Protein AF-A0A835WHC4-F1 (afdb_monomer_lite)

Organism: NCBI:txid2026947

pLDDT: mean 70.9, std 20.39, range [33.75, 97.81]

Structure (mmCIF, N/CA/C/O backbone):
data_AF-A0A835WHC4-F1
#
_entry.id   AF-A0A835WHC4-F1
#
loop_
_atom_site.group_PDB
_atom_site.id
_atom_site.type_symbol
_atom_site.label_atom_id
_atom_site.label_alt_id
_atom_site.label_comp_id
_atom_site.label_asym_id
_atom_site.label_entity_id
_atom_site.label_seq_id
_atom_site.pdbx_PDB_ins_code
_atom_site.Cartn_x
_atom_site.Cartn_y
_atom_site.Cartn_z
_atom_site.occupancy
_atom_site.B_iso_or_equiv
_atom_site.auth_seq_id
_atom_site.auth_comp_id
_atom_site.auth_asym_id
_atom_site.auth_atom_id
_atom_site.pdbx_PDB_model_num
ATOM 1 N N . MET A 1 1 ? 25.680 -0.565 -25.276 1.00 56.03 1 MET A N 1
ATOM 2 C CA . MET A 1 1 ? 25.012 -1.441 -24.284 1.00 56.03 1 MET A CA 1
ATOM 3 C C . MET A 1 1 ? 24.559 -0.730 -22.997 1.00 56.03 1 MET A C 1
ATOM 5 O O . MET A 1 1 ? 23.959 -1.389 -22.167 1.00 56.03 1 MET A O 1
ATOM 9 N N . SER A 1 2 ? 24.771 0.582 -22.797 1.00 73.62 2 SER A N 1
ATOM 10 C CA . SER A 1 2 ? 24.494 1.211 -21.485 1.00 73.62 2 SER A CA 1
ATOM 11 C C . SER A 1 2 ? 23.052 1.725 -21.280 1.00 73.62 2 SER A C 1
ATOM 13 O O . SER A 1 2 ? 22.548 1.630 -20.168 1.00 73.62 2 SER A O 1
ATOM 15 N N . ALA A 1 3 ? 22.357 2.221 -22.314 1.00 78.75 3 ALA A N 1
ATOM 16 C CA . ALA A 1 3 ? 21.048 2.879 -22.145 1.00 78.75 3 ALA A CA 1
ATOM 17 C C . ALA A 1 3 ? 19.847 1.916 -22.025 1.00 78.75 3 ALA A C 1
ATOM 19 O O . ALA A 1 3 ? 18.894 2.198 -21.303 1.00 78.75 3 ALA A O 1
ATOM 20 N N . ASP A 1 4 ? 19.890 0.765 -22.697 1.00 79.00 4 ASP A N 1
ATOM 21 C CA . ASP A 1 4 ? 18.791 -0.209 -22.626 1.00 79.00 4 ASP A CA 1
ATOM 22 C C . ASP A 1 4 ? 18.757 -0.931 -21.275 1.00 79.00 4 ASP A C 1
ATOM 24 O O . ASP A 1 4 ? 17.685 -1.175 -20.722 1.00 79.00 4 ASP A O 1
ATOM 28 N N . VAL A 1 5 ? 19.935 -1.206 -20.702 1.00 83.94 5 VAL A N 1
ATOM 29 C CA . VAL A 1 5 ? 20.066 -1.823 -19.374 1.00 83.94 5 VAL A CA 1
ATOM 30 C C . VAL A 1 5 ? 19.540 -0.882 -18.284 1.00 83.94 5 VAL A C 1
ATOM 32 O O . VAL A 1 5 ? 18.839 -1.330 -17.379 1.00 83.94 5 VAL A O 1
ATOM 35 N N . THR A 1 6 ? 19.786 0.429 -18.390 1.00 88.06 6 THR A N 1
ATOM 36 C CA . THR A 1 6 ? 19.268 1.414 -17.422 1.00 88.06 6 THR A CA 1
ATOM 37 C C . THR A 1 6 ? 17.761 1.637 -17.560 1.00 88.06 6 THR A C 1
ATOM 39 O O . THR A 1 6 ? 17.063 1.786 -16.555 1.00 88.06 6 THR A O 1
ATOM 42 N N . LEU A 1 7 ? 17.210 1.584 -18.777 1.00 89.81 7 LEU A N 1
ATOM 43 C CA . LEU A 1 7 ? 15.759 1.635 -18.977 1.00 89.81 7 LEU A CA 1
ATOM 44 C C . LEU A 1 7 ? 15.055 0.376 -18.444 1.00 89.81 7 LEU A C 1
ATOM 46 O O . LEU A 1 7 ? 13.957 0.468 -17.897 1.00 89.81 7 LEU A O 1
ATOM 50 N N . ALA A 1 8 ? 15.661 -0.802 -18.603 1.00 91.00 8 ALA A N 1
ATOM 51 C CA . ALA A 1 8 ? 15.123 -2.041 -18.048 1.00 91.00 8 ALA A CA 1
ATOM 52 C C . ALA A 1 8 ? 15.141 -2.028 -16.508 1.00 91.00 8 ALA A C 1
ATOM 54 O O . ALA A 1 8 ? 14.129 -2.367 -15.896 1.00 91.00 8 ALA A O 1
ATOM 55 N N . GLY A 1 9 ? 16.237 -1.562 -15.896 1.00 92.81 9 GLY A N 1
ATOM 56 C CA . GLY A 1 9 ? 16.354 -1.423 -14.439 1.00 92.81 9 GLY A CA 1
ATOM 57 C C . GLY A 1 9 ? 15.302 -0.483 -13.844 1.00 92.81 9 GLY A C 1
ATOM 58 O O . GLY A 1 9 ? 14.534 -0.889 -12.977 1.00 92.81 9 GLY A O 1
ATOM 59 N N . THR A 1 10 ? 15.165 0.727 -14.395 1.00 92.31 10 THR A N 1
ATOM 60 C CA . THR A 1 10 ? 14.163 1.709 -13.925 1.00 92.31 10 THR A CA 1
ATOM 61 C C . THR A 1 10 ? 12.719 1.217 -14.068 1.00 92.31 10 THR A C 1
ATOM 63 O O . THR A 1 10 ? 11.862 1.545 -13.250 1.00 92.31 10 THR A O 1
ATOM 66 N N . LYS A 1 11 ? 12.417 0.395 -15.083 1.00 91.94 11 LYS A N 1
ATOM 67 C CA . LYS A 1 11 ? 11.099 -0.250 -15.212 1.00 91.94 11 LYS A CA 1
ATOM 68 C C . LYS A 1 11 ? 10.855 -1.305 -14.134 1.00 91.94 11 LYS A C 1
ATOM 70 O O . LYS A 1 11 ? 9.725 -1.407 -13.661 1.00 91.94 11 LYS A O 1
ATOM 75 N N . ALA A 1 12 ? 11.873 -2.087 -13.779 1.00 93.88 12 ALA A N 1
ATOM 76 C CA . ALA A 1 12 ? 11.767 -3.090 -12.725 1.00 93.88 12 ALA A CA 1
ATOM 77 C C . ALA A 1 12 ? 11.555 -2.427 -11.354 1.00 93.88 12 ALA A C 1
ATOM 79 O O . ALA A 1 12 ? 10.648 -2.820 -10.625 1.00 93.88 12 ALA A O 1
ATOM 80 N N . GLU A 1 13 ? 12.301 -1.361 -11.055 1.00 93.50 13 GLU A N 1
ATOM 81 C CA . GLU A 1 13 ? 12.118 -0.553 -9.840 1.00 93.50 13 GLU A CA 1
ATOM 82 C C . GLU A 1 13 ? 10.722 0.079 -9.777 1.00 93.50 13 GLU A C 1
ATOM 84 O O . GLU A 1 13 ? 10.053 0.018 -8.748 1.00 93.50 13 GLU A O 1
ATOM 89 N N . LEU A 1 14 ? 10.219 0.612 -10.897 1.00 93.94 14 LEU A N 1
ATOM 90 C CA . LEU A 1 14 ? 8.856 1.143 -10.968 1.00 93.94 14 LEU A CA 1
ATOM 91 C C . LEU A 1 14 ? 7.786 0.063 -10.724 1.00 93.94 14 LEU A C 1
ATOM 93 O O . LEU A 1 14 ? 6.720 0.350 -10.185 1.00 93.94 14 LEU A O 1
ATOM 97 N N . ALA A 1 15 ? 8.028 -1.176 -11.156 1.00 94.44 15 ALA A N 1
ATOM 98 C CA . ALA A 1 15 ? 7.107 -2.280 -10.898 1.00 94.44 15 ALA A CA 1
ATOM 99 C C . ALA A 1 15 ? 7.127 -2.701 -9.420 1.00 94.44 15 ALA A C 1
ATOM 101 O O . ALA A 1 15 ? 6.067 -2.972 -8.858 1.00 94.44 15 ALA A O 1
ATOM 102 N N . ALA A 1 16 ? 8.306 -2.707 -8.791 1.00 95.44 16 ALA A N 1
ATOM 103 C CA . ALA A 1 16 ? 8.460 -3.010 -7.371 1.00 95.44 16 ALA A CA 1
ATOM 104 C C . ALA A 1 16 ? 7.784 -1.952 -6.482 1.00 95.44 16 ALA A C 1
ATOM 106 O O . ALA A 1 16 ? 6.952 -2.305 -5.649 1.00 95.44 16 ALA A O 1
ATOM 107 N N . THR A 1 17 ? 8.030 -0.660 -6.729 1.00 94.31 17 THR A N 1
ATOM 108 C CA . THR A 1 17 ? 7.410 0.437 -5.954 1.00 94.31 17 THR A CA 1
ATOM 109 C C . THR A 1 17 ? 5.886 0.448 -6.072 1.00 94.31 17 THR A C 1
ATOM 111 O O . THR A 1 17 ? 5.184 0.675 -5.090 1.00 94.31 17 THR A O 1
ATOM 114 N N . LYS A 1 18 ? 5.338 0.114 -7.248 1.00 94.50 18 LYS A N 1
ATOM 115 C CA . LYS A 1 18 ? 3.889 -0.085 -7.427 1.00 94.50 18 LYS A CA 1
ATOM 116 C C . LYS A 1 18 ? 3.326 -1.232 -6.592 1.00 94.50 18 LYS A C 1
ATOM 118 O O . LYS A 1 18 ? 2.209 -1.116 -6.092 1.00 94.50 18 LYS A O 1
ATOM 123 N N . ALA A 1 19 ? 4.058 -2.339 -6.481 1.00 96.00 19 ALA A N 1
ATOM 124 C CA . ALA A 1 19 ? 3.629 -3.478 -5.677 1.00 96.00 19 ALA A CA 1
ATOM 125 C C . ALA A 1 19 ? 3.611 -3.118 -4.183 1.00 96.00 19 ALA A C 1
ATOM 127 O O . ALA A 1 19 ? 2.615 -3.377 -3.510 1.00 96.00 19 ALA A O 1
ATOM 128 N N . GLU A 1 20 ? 4.654 -2.440 -3.696 1.00 95.50 20 GLU A N 1
ATOM 129 C CA . GLU A 1 20 ? 4.720 -1.946 -2.314 1.00 95.50 20 GLU A CA 1
ATOM 130 C C . GLU A 1 20 ? 3.624 -0.916 -2.011 1.00 95.50 20 GLU A C 1
ATOM 132 O O . GLU A 1 20 ? 2.997 -0.957 -0.950 1.00 95.50 20 GLU A O 1
ATOM 137 N N . LEU A 1 21 ? 3.335 -0.019 -2.960 1.00 94.44 21 LEU A N 1
ATOM 138 C CA . LEU A 1 21 ? 2.241 0.940 -2.839 1.00 94.44 21 LEU A CA 1
ATOM 139 C C . LEU A 1 21 ? 0.890 0.225 -2.682 1.00 94.44 21 LEU A C 1
ATOM 141 O O . LEU A 1 21 ? 0.131 0.555 -1.772 1.00 94.44 21 LEU A O 1
ATOM 145 N N . ALA A 1 22 ? 0.609 -0.775 -3.522 1.00 95.56 22 ALA A N 1
ATOM 146 C CA . ALA A 1 22 ? -0.630 -1.549 -3.450 1.00 95.56 22 ALA A CA 1
ATOM 147 C C . ALA A 1 22 ? -0.758 -2.324 -2.124 1.00 95.56 22 ALA A C 1
ATOM 149 O O . ALA A 1 22 ? -1.838 -2.370 -1.532 1.00 95.56 22 ALA A O 1
ATOM 150 N N . GLU A 1 23 ? 0.341 -2.892 -1.621 1.00 96.69 23 GLU A N 1
ATOM 151 C CA . GLU A 1 23 ? 0.366 -3.571 -0.322 1.00 96.69 23 GLU A CA 1
ATOM 152 C C . GLU A 1 23 ? 0.071 -2.600 0.832 1.00 96.69 23 GLU A C 1
ATOM 154 O O . GLU A 1 23 ? -0.742 -2.897 1.714 1.00 96.69 23 GLU A O 1
ATOM 159 N N . ASN A 1 24 ? 0.683 -1.415 0.823 1.00 93.56 24 ASN A N 1
ATOM 160 C CA . ASN A 1 24 ? 0.464 -0.411 1.863 1.00 93.56 24 ASN A CA 1
ATOM 161 C C . ASN A 1 24 ? -0.940 0.203 1.807 1.00 93.56 24 ASN A C 1
ATOM 163 O O . ASN A 1 24 ? -1.534 0.468 2.855 1.00 93.56 24 ASN A O 1
ATOM 167 N N . GLU A 1 25 ? -1.519 0.370 0.618 1.00 95.50 25 GLU A N 1
ATOM 168 C CA . GLU A 1 25 ? -2.924 0.755 0.464 1.00 95.50 25 GLU A CA 1
ATOM 169 C C . GLU A 1 25 ? -3.875 -0.313 1.026 1.00 95.50 25 GLU A C 1
ATOM 171 O O . GLU A 1 25 ? -4.837 0.031 1.721 1.00 95.50 25 GLU A O 1
ATOM 176 N N . ALA A 1 26 ? -3.582 -1.601 0.814 1.00 96.25 26 ALA A N 1
ATOM 177 C CA . ALA A 1 26 ? -4.354 -2.699 1.394 1.00 96.25 26 ALA A CA 1
ATOM 178 C C . ALA A 1 26 ? -4.255 -2.725 2.932 1.00 96.25 26 ALA A C 1
ATOM 180 O O . ALA A 1 26 ? -5.278 -2.810 3.615 1.00 96.25 26 ALA A O 1
ATOM 181 N N . LYS A 1 27 ? -3.048 -2.557 3.494 1.00 96.19 27 LYS A N 1
ATOM 182 C CA . LYS A 1 27 ? -2.837 -2.424 4.951 1.00 96.19 27 LYS A CA 1
ATOM 183 C C . LYS A 1 27 ? -3.579 -1.216 5.528 1.00 96.19 27 LYS A C 1
ATOM 185 O O . LYS A 1 27 ? -4.180 -1.301 6.601 1.00 96.19 27 LYS A O 1
ATOM 190 N N . LEU A 1 28 ? -3.591 -0.091 4.813 1.00 94.81 28 LEU A N 1
ATOM 191 C CA . LEU A 1 28 ? -4.331 1.105 5.215 1.00 94.81 28 LEU A CA 1
ATOM 192 C C . LEU A 1 28 ? -5.851 0.869 5.215 1.00 94.81 28 LEU A C 1
ATOM 194 O O . LEU A 1 28 ? -6.549 1.368 6.097 1.00 94.81 28 LEU A O 1
ATOM 198 N N . ALA A 1 29 ? -6.379 0.126 4.242 1.00 96.06 29 ALA A N 1
ATOM 199 C CA . ALA A 1 29 ? -7.795 -0.229 4.199 1.00 96.06 29 ALA A CA 1
ATOM 200 C C . ALA A 1 29 ? -8.185 -1.162 5.358 1.00 96.06 29 ALA A C 1
ATOM 202 O O . ALA A 1 29 ? -9.180 -0.902 6.036 1.00 96.06 29 ALA A O 1
ATOM 203 N N . ALA A 1 30 ? -7.373 -2.187 5.635 1.00 97.00 30 ALA A N 1
ATOM 204 C CA . ALA A 1 30 ? -7.594 -3.119 6.740 1.00 97.00 30 ALA A CA 1
ATOM 205 C C . ALA A 1 30 ? -7.572 -2.413 8.108 1.00 97.00 30 ALA A C 1
ATOM 207 O O . ALA A 1 30 ? -8.531 -2.509 8.871 1.00 97.00 30 ALA A O 1
ATOM 208 N N . THR A 1 31 ? -6.547 -1.599 8.379 1.00 95.06 31 THR A N 1
ATOM 209 C CA . THR A 1 31 ? -6.432 -0.846 9.646 1.00 95.06 31 THR A CA 1
ATOM 210 C C . THR A 1 31 ? -7.565 0.166 9.848 1.00 95.06 31 THR A C 1
ATOM 212 O O . THR A 1 31 ? -8.007 0.398 10.973 1.00 95.06 31 THR A O 1
ATOM 215 N N . LYS A 1 32 ? -8.095 0.760 8.770 1.00 96.19 32 LYS A N 1
ATOM 216 C CA . LYS A 1 32 ? -9.302 1.600 8.847 1.00 96.19 32 LYS A CA 1
ATOM 217 C C . LYS A 1 32 ? -10.555 0.798 9.195 1.00 96.19 32 LYS A C 1
ATOM 219 O O . LYS A 1 32 ? -11.393 1.311 9.935 1.00 96.19 32 LYS A O 1
ATOM 224 N N . ALA A 1 33 ? -10.693 -0.421 8.675 1.00 97.06 33 ALA A N 1
ATOM 225 C CA . ALA A 1 33 ? -11.810 -1.299 9.014 1.00 97.06 33 ALA A CA 1
ATOM 226 C C . ALA A 1 33 ? -11.760 -1.710 10.494 1.00 97.06 33 ALA A C 1
ATOM 228 O O . ALA A 1 33 ? -12.768 -1.597 11.190 1.00 97.06 33 ALA A O 1
ATOM 229 N N . GLU A 1 34 ? -10.577 -2.070 11.002 1.00 96.75 34 GLU A N 1
ATOM 230 C CA . GLU A 1 34 ? -10.353 -2.351 12.428 1.00 96.75 34 GLU A CA 1
ATOM 231 C C . GLU A 1 34 ? -10.686 -1.142 13.308 1.00 96.75 34 GLU A C 1
ATOM 233 O O . GLU A 1 34 ? -11.396 -1.269 14.304 1.00 96.75 34 GLU A O 1
ATOM 238 N N . LEU A 1 35 ? -10.258 0.060 12.906 1.00 95.81 35 LEU A N 1
ATOM 239 C CA . LEU A 1 35 ? -10.595 1.292 13.620 1.00 95.81 35 LEU A CA 1
ATOM 240 C C . LEU A 1 35 ? -12.115 1.532 13.671 1.00 95.81 35 LEU A C 1
ATOM 242 O O . LEU A 1 35 ? -12.626 2.039 14.672 1.00 95.81 35 LEU A O 1
ATOM 246 N N . GLY A 1 36 ? -12.833 1.175 12.603 1.00 95.50 36 GLY A N 1
ATOM 247 C CA . GLY A 1 36 ? -14.294 1.209 12.552 1.00 95.50 36 GLY A CA 1
ATOM 248 C C . GLY A 1 36 ? -14.937 0.210 13.515 1.00 95.50 36 GLY A C 1
ATOM 249 O O . GLY A 1 36 ? -15.853 0.583 14.244 1.00 95.50 36 GLY A O 1
ATOM 250 N N . ALA A 1 37 ? -14.419 -1.019 13.577 1.00 96.69 37 ALA A N 1
ATOM 251 C CA . ALA A 1 37 ? -14.898 -2.055 14.491 1.00 96.69 37 ALA A CA 1
ATOM 252 C C . ALA A 1 37 ? -14.679 -1.674 15.967 1.00 96.69 37 ALA A C 1
ATOM 254 O O . ALA A 1 37 ? -15.622 -1.724 16.754 1.00 96.69 37 ALA A O 1
ATOM 255 N N . VAL A 1 38 ? -13.482 -1.194 16.328 1.00 96.69 38 VAL A N 1
ATOM 256 C CA . VAL A 1 38 ? -13.185 -0.674 17.679 1.00 96.69 38 VAL A CA 1
ATOM 257 C C . VAL A 1 38 ? -14.075 0.528 18.008 1.00 96.69 38 VAL A C 1
ATOM 259 O O . VAL A 1 38 ? -14.574 0.670 19.123 1.00 96.69 38 VAL A O 1
ATOM 262 N N . GLY A 1 39 ? -14.320 1.396 17.022 1.00 95.00 39 GLY A N 1
ATOM 263 C CA . GLY A 1 39 ? -15.244 2.518 17.158 1.00 95.00 39 GLY A CA 1
ATOM 264 C C . GLY A 1 39 ? -16.687 2.089 17.439 1.00 95.00 39 GLY A C 1
ATOM 265 O O . GLY A 1 39 ? -17.351 2.748 18.234 1.00 95.00 39 GLY A O 1
ATOM 266 N N . ALA A 1 40 ? -17.154 1.001 16.820 1.00 96.06 40 ALA A N 1
ATOM 267 C CA . ALA A 1 40 ? -18.479 0.434 17.064 1.00 96.06 40 ALA A CA 1
ATOM 268 C C . ALA A 1 40 ? -18.577 -0.193 18.462 1.00 96.06 40 ALA A C 1
ATOM 270 O O . ALA A 1 40 ? -19.526 0.101 19.182 1.00 96.06 40 ALA A O 1
ATOM 271 N N . GLN A 1 41 ? -17.561 -0.954 18.885 1.00 94.75 41 GLN A N 1
ATOM 272 C CA . GLN A 1 41 ? -17.506 -1.532 20.234 1.00 94.75 41 GLN A CA 1
ATOM 273 C C . GLN A 1 41 ? -17.557 -0.441 21.313 1.00 94.75 41 GLN A C 1
ATOM 275 O O . GLN A 1 41 ? -18.331 -0.536 22.253 1.00 94.75 41 GLN A O 1
ATOM 280 N N . LEU A 1 42 ? -16.832 0.671 21.143 1.00 94.50 42 LEU A N 1
ATOM 281 C CA . LEU A 1 42 ? -16.857 1.802 22.088 1.00 94.50 42 LEU A CA 1
ATOM 282 C C . LEU A 1 42 ? -18.229 2.489 22.258 1.00 94.50 42 LEU A C 1
ATOM 284 O O . LEU A 1 42 ? -18.387 3.284 23.199 1.00 94.50 42 LEU A O 1
ATOM 288 N N . GLN A 1 43 ? -19.179 2.252 21.347 1.00 94.88 43 GLN A N 1
ATOM 289 C CA . GLN A 1 43 ? -20.554 2.753 21.442 1.00 94.88 43 GLN A CA 1
ATOM 290 C C . GLN A 1 43 ? -21.473 1.823 22.239 1.00 94.88 43 GLN A C 1
ATOM 292 O O . GLN A 1 43 ? -22.562 2.255 22.617 1.00 94.88 43 GLN A O 1
ATOM 297 N N . GLU A 1 44 ? -21.052 0.589 22.526 1.00 93.94 44 GLU A N 1
ATOM 298 C CA . GLU A 1 44 ? -21.837 -0.331 23.342 1.00 93.94 44 GLU A CA 1
ATOM 299 C C . GLU A 1 44 ? -21.925 0.193 24.789 1.00 93.94 44 GLU A C 1
ATOM 301 O O . GLU A 1 44 ? -20.902 0.520 25.403 1.00 93.94 44 GLU A O 1
ATOM 306 N N . PRO A 1 45 ? -23.143 0.336 25.344 1.00 91.25 45 PRO A N 1
ATOM 307 C CA . PRO A 1 45 ? -23.346 0.965 26.648 1.00 91.25 45 PRO A CA 1
ATOM 308 C C . PRO A 1 45 ? -22.896 0.091 27.829 1.00 91.25 45 PRO A C 1
ATOM 310 O O . PRO A 1 45 ? -22.607 0.640 28.891 1.00 91.25 45 PRO A O 1
ATOM 313 N N . ASP A 1 46 ? -22.793 -1.227 27.637 1.00 94.69 46 ASP A N 1
ATOM 314 C CA . ASP A 1 46 ? -22.585 -2.213 28.710 1.00 94.69 46 ASP A CA 1
ATOM 315 C C . ASP A 1 46 ? -21.110 -2.599 28.941 1.00 94.69 46 ASP A C 1
ATOM 317 O O . ASP A 1 46 ? -20.811 -3.528 29.692 1.00 94.69 46 ASP A O 1
ATOM 321 N N . LEU A 1 47 ? -20.162 -1.887 28.327 1.00 92.69 47 LEU A N 1
ATOM 322 C CA . LEU A 1 47 ? -18.735 -2.140 28.535 1.00 92.69 47 LEU A CA 1
ATOM 323 C C . LEU A 1 47 ? -18.270 -1.692 29.923 1.00 92.69 47 LEU A C 1
ATOM 325 O O . LEU A 1 47 ? -18.589 -0.590 30.386 1.00 92.69 47 LEU A O 1
ATOM 329 N N . SER A 1 48 ? -17.430 -2.513 30.559 1.00 96.25 48 SER A N 1
ATOM 330 C CA . SER A 1 48 ? -16.779 -2.121 31.805 1.00 96.25 48 SER A CA 1
ATOM 331 C C . SER A 1 48 ? -15.868 -0.906 31.580 1.00 96.25 48 SER A C 1
ATOM 333 O O . SER A 1 48 ? -15.357 -0.661 30.483 1.00 96.25 48 SER A O 1
ATOM 335 N N . VAL A 1 49 ? -15.640 -0.114 32.633 1.00 94.69 49 VAL A N 1
ATOM 336 C CA . VAL A 1 49 ? -14.763 1.069 32.552 1.00 94.69 49 VAL A CA 1
ATOM 337 C C . VAL A 1 49 ? -13.338 0.681 32.132 1.00 94.69 49 VAL A C 1
ATOM 339 O O . VAL A 1 49 ? -12.699 1.445 31.409 1.00 94.69 49 VAL A O 1
ATOM 342 N N . GLY A 1 50 ? -12.868 -0.503 32.546 1.00 96.44 50 GLY A N 1
ATOM 343 C CA . GLY A 1 50 ? -11.565 -1.050 32.162 1.00 96.44 50 GLY A CA 1
ATOM 344 C C . GLY A 1 50 ? -11.488 -1.358 30.667 1.00 96.44 50 GLY A C 1
ATOM 345 O O . GLY A 1 50 ? -10.643 -0.791 29.978 1.00 96.44 50 GLY A O 1
ATOM 346 N N . ASP A 1 51 ? -12.431 -2.148 30.148 1.00 95.12 51 ASP A N 1
ATOM 347 C CA . ASP A 1 51 ? -12.462 -2.535 28.725 1.00 95.12 51 ASP A CA 1
ATOM 348 C C . ASP A 1 51 ? -12.607 -1.308 27.819 1.00 95.12 51 ASP A C 1
ATOM 350 O O . ASP A 1 51 ? -11.995 -1.199 26.756 1.00 95.12 51 ASP A O 1
ATOM 354 N N . ARG A 1 52 ? -13.382 -0.315 28.268 1.00 96.06 52 ARG A N 1
ATOM 355 C CA . ARG A 1 52 ? -13.552 0.946 27.544 1.00 96.06 52 ARG A CA 1
ATOM 356 C C . ARG A 1 52 ? -12.266 1.768 27.485 1.00 96.06 52 ARG A C 1
ATOM 358 O O . ARG A 1 52 ? -12.050 2.481 26.503 1.00 96.06 52 ARG A O 1
ATOM 365 N N . GLN A 1 53 ? -11.445 1.724 28.531 1.00 96.75 53 GLN A N 1
ATOM 366 C CA . GLN A 1 53 ? -10.146 2.390 28.547 1.00 96.75 53 GLN A CA 1
ATOM 367 C C . GLN A 1 53 ? -9.166 1.680 27.606 1.00 96.75 53 GLN A C 1
ATOM 369 O O . GLN A 1 53 ? -8.539 2.348 26.783 1.00 96.75 53 GLN A O 1
ATOM 374 N N . GLU A 1 54 ? -9.118 0.348 27.639 1.00 96.94 54 GLU A N 1
ATOM 375 C CA . GLU A 1 54 ? -8.285 -0.446 26.731 1.00 96.94 54 GLU A CA 1
ATOM 376 C C . GLU A 1 54 ? -8.672 -0.217 25.260 1.00 96.94 54 GLU A C 1
ATOM 378 O O . GLU A 1 54 ? -7.818 0.083 24.426 1.00 96.94 54 GLU A O 1
ATOM 383 N N . LEU A 1 55 ? -9.969 -0.228 24.934 1.00 96.75 55 LEU A N 1
ATOM 384 C CA . LEU A 1 55 ? -10.452 0.066 23.580 1.00 96.75 55 LEU A CA 1
ATOM 385 C C . LEU A 1 55 ? -10.096 1.487 23.118 1.00 96.75 55 LEU A C 1
ATOM 387 O O . LEU A 1 55 ? -9.811 1.704 21.939 1.00 96.75 55 LEU A O 1
ATOM 391 N N . LYS A 1 56 ? -10.077 2.476 24.022 1.00 96.75 56 LYS A N 1
ATOM 392 C CA . LYS A 1 56 ? -9.610 3.834 23.690 1.00 96.75 56 LYS A CA 1
ATOM 393 C C . LYS A 1 56 ? -8.115 3.858 23.388 1.00 96.75 56 LYS A C 1
ATOM 395 O O . LYS A 1 56 ? -7.702 4.567 22.471 1.00 96.75 56 LYS A O 1
ATOM 400 N N . GLU A 1 57 ? -7.309 3.104 24.125 1.00 97.44 57 GLU A N 1
ATOM 401 C CA . GLU A 1 57 ? -5.870 2.976 23.876 1.00 97.44 57 GLU A CA 1
ATOM 402 C C . GLU A 1 57 ? -5.598 2.264 22.546 1.00 97.44 57 GLU A C 1
ATOM 404 O O . GLU A 1 57 ? -4.829 2.762 21.722 1.00 97.44 57 GLU A O 1
ATOM 409 N N . GLN A 1 58 ? -6.328 1.188 22.249 1.00 97.06 58 GLN A N 1
ATOM 410 C CA . GLN A 1 58 ? -6.286 0.539 20.938 1.00 97.06 58 GLN A CA 1
ATOM 411 C C . GLN A 1 58 ? -6.713 1.502 19.817 1.00 97.06 58 GLN A C 1
ATOM 413 O O . GLN A 1 58 ? -6.063 1.581 18.773 1.00 97.06 58 GLN A O 1
ATOM 418 N N . GLN A 1 59 ? -7.754 2.312 20.034 1.00 97.38 59 GLN A N 1
ATOM 419 C CA . GLN A 1 59 ? -8.201 3.310 19.063 1.00 97.38 59 GLN A CA 1
ATOM 420 C C . GLN A 1 59 ? -7.136 4.387 18.797 1.00 97.38 59 GLN A C 1
ATOM 422 O O . GLN A 1 59 ? -6.949 4.800 17.647 1.00 97.38 59 GLN A O 1
ATOM 427 N N . THR A 1 60 ? -6.439 4.880 19.828 1.00 97.06 60 THR A N 1
ATOM 428 C CA . THR A 1 60 ? -5.364 5.871 19.644 1.00 97.06 60 THR A CA 1
ATOM 429 C C . THR A 1 60 ? -4.153 5.260 18.944 1.00 97.06 60 THR A C 1
ATOM 431 O O . THR A 1 60 ? -3.574 5.910 18.064 1.00 97.06 60 THR A O 1
ATOM 434 N N . HIS A 1 61 ? -3.828 4.002 19.247 1.00 97.81 61 HIS A N 1
ATOM 435 C CA . HIS A 1 61 ? -2.793 3.246 18.553 1.00 97.81 61 HIS A CA 1
ATOM 436 C C . HIS A 1 61 ? -3.125 3.084 17.061 1.00 97.81 61 HIS A C 1
ATOM 438 O O . HIS A 1 61 ? -2.366 3.559 16.216 1.00 97.81 61 HIS A O 1
ATOM 444 N N . LEU A 1 62 ? -4.307 2.555 16.721 1.00 96.62 62 LEU A N 1
ATOM 445 C CA . LEU A 1 62 ? -4.753 2.384 15.332 1.00 96.62 62 LEU A CA 1
ATOM 446 C C . LEU A 1 62 ? -4.794 3.710 14.561 1.00 96.62 62 LEU A C 1
ATOM 448 O O . LEU A 1 62 ? -4.360 3.774 13.412 1.00 96.62 62 LEU A O 1
ATOM 452 N N . ARG A 1 63 ? -5.246 4.809 15.184 1.00 97.25 63 ARG A N 1
ATOM 453 C CA . ARG A 1 63 ? -5.198 6.148 14.560 1.00 97.25 63 ARG A CA 1
ATOM 454 C C . ARG A 1 63 ? -3.774 6.591 14.239 1.00 97.25 63 ARG A C 1
ATOM 456 O O . ARG A 1 63 ? -3.561 7.253 13.222 1.00 97.25 63 ARG A O 1
ATOM 463 N N . THR A 1 64 ? -2.817 6.257 15.096 1.00 97.38 64 THR A N 1
ATOM 464 C CA . THR A 1 64 ? -1.401 6.574 14.881 1.00 97.38 64 THR A CA 1
ATOM 465 C C . THR A 1 64 ? -0.836 5.742 13.734 1.00 97.38 64 THR A C 1
ATOM 467 O O . THR A 1 64 ? -0.253 6.312 12.812 1.00 97.38 64 THR A O 1
ATOM 470 N N . THR A 1 65 ? -1.117 4.438 13.708 1.00 96.75 65 THR A N 1
ATOM 471 C CA . THR A 1 65 ? -0.723 3.532 12.618 1.00 96.75 65 THR A CA 1
ATOM 472 C C . THR A 1 65 ? -1.310 3.968 11.273 1.00 96.75 65 THR A C 1
ATOM 474 O O . THR A 1 65 ? -0.593 4.043 10.279 1.00 96.75 65 THR A O 1
ATOM 477 N N . VAL A 1 66 ? -2.586 4.367 11.229 1.00 97.19 66 VAL A N 1
ATOM 478 C CA . VAL A 1 66 ? -3.230 4.899 10.012 1.00 97.19 66 VAL A CA 1
ATOM 479 C C . VAL A 1 66 ? -2.542 6.176 9.515 1.00 97.19 66 VAL A C 1
ATOM 481 O O . VAL A 1 66 ? -2.386 6.352 8.306 1.00 97.19 66 VAL A O 1
ATOM 484 N N . ARG A 1 67 ? -2.106 7.072 10.414 1.00 96.62 67 ARG A N 1
ATOM 485 C CA . ARG A 1 67 ? -1.336 8.268 10.022 1.00 96.62 67 ARG A CA 1
ATOM 486 C C . ARG A 1 67 ? 0.026 7.893 9.441 1.00 96.62 67 ARG A C 1
ATOM 488 O O . ARG A 1 67 ? 0.375 8.425 8.394 1.00 96.62 67 ARG A O 1
ATOM 495 N N . GLN A 1 68 ? 0.744 6.967 10.073 1.00 97.31 68 GLN A N 1
ATOM 496 C CA . GLN A 1 68 ? 2.047 6.488 9.595 1.00 97.31 68 GLN A CA 1
ATOM 497 C C . GLN A 1 68 ? 1.943 5.808 8.222 1.00 97.31 68 GLN A C 1
ATOM 499 O O . GLN A 1 68 ? 2.708 6.122 7.309 1.00 97.31 68 GLN A O 1
ATOM 504 N N . LEU A 1 69 ? 0.952 4.931 8.035 1.00 94.94 69 LEU A N 1
ATOM 505 C CA . LEU A 1 69 ? 0.693 4.291 6.744 1.00 94.94 69 LEU A CA 1
ATOM 506 C C . LEU A 1 69 ? 0.337 5.320 5.671 1.00 94.94 69 LEU A C 1
ATOM 508 O O . LEU A 1 69 ? 0.824 5.226 4.550 1.00 94.94 69 LEU A O 1
ATOM 512 N N . ARG A 1 70 ? -0.455 6.344 6.008 1.00 96.56 70 ARG A N 1
ATOM 513 C CA . ARG A 1 70 ? -0.780 7.421 5.067 1.00 96.56 70 ARG A CA 1
ATOM 514 C C . ARG A 1 70 ? 0.464 8.190 4.622 1.00 96.56 70 ARG A C 1
ATOM 516 O O . ARG A 1 70 ? 0.627 8.399 3.426 1.00 96.56 70 ARG A O 1
ATOM 523 N N . THR A 1 71 ? 1.348 8.553 5.551 1.00 96.88 71 THR A N 1
ATOM 524 C CA . THR A 1 71 ? 2.613 9.222 5.204 1.00 96.88 71 THR A CA 1
ATOM 525 C C . THR A 1 71 ? 3.522 8.332 4.356 1.00 96.88 71 THR A C 1
ATOM 527 O O . THR A 1 71 ? 4.155 8.820 3.427 1.00 96.88 71 THR A O 1
ATOM 530 N N . SER A 1 72 ? 3.545 7.020 4.614 1.00 96.69 72 SER A N 1
ATOM 531 C CA . SER A 1 72 ? 4.317 6.061 3.813 1.00 96.69 72 SER A CA 1
ATOM 532 C C . SER A 1 72 ? 3.754 5.903 2.395 1.00 96.69 72 SER A C 1
ATOM 534 O O . SER A 1 72 ? 4.515 5.945 1.433 1.00 96.69 72 SER A O 1
ATOM 536 N N . VAL A 1 73 ? 2.429 5.806 2.245 1.00 96.69 73 VAL A N 1
ATOM 537 C CA . VAL A 1 73 ? 1.747 5.770 0.937 1.00 96.69 73 VAL A CA 1
ATOM 538 C C . VAL A 1 73 ? 2.008 7.051 0.141 1.00 96.69 73 VAL A C 1
ATOM 540 O O . VAL A 1 73 ? 2.239 6.989 -1.063 1.00 96.69 73 VAL A O 1
ATOM 543 N N . GLU A 1 74 ? 1.983 8.216 0.792 1.00 97.06 74 GLU A N 1
ATOM 544 C CA . GLU A 1 74 ? 2.307 9.494 0.147 1.00 97.06 74 GLU A CA 1
ATOM 545 C C . GLU A 1 74 ? 3.776 9.541 -0.312 1.00 97.06 74 GLU A C 1
ATOM 547 O O . GLU A 1 74 ? 4.033 9.944 -1.445 1.00 97.06 74 GLU A O 1
ATOM 552 N N . GLY A 1 75 ? 4.717 9.037 0.497 1.00 97.12 75 GLY A N 1
ATOM 553 C CA . GLY A 1 75 ? 6.128 8.904 0.111 1.00 97.12 75 GLY A CA 1
ATOM 554 C C . GLY A 1 75 ? 6.341 7.988 -1.099 1.00 97.12 75 GLY A C 1
ATOM 555 O O . GLY A 1 75 ? 6.979 8.389 -2.069 1.00 97.12 75 GLY A O 1
ATOM 556 N N . LEU A 1 76 ? 5.730 6.799 -1.101 1.00 95.19 76 LEU A N 1
ATOM 557 C CA . LEU A 1 76 ? 5.834 5.854 -2.221 1.00 95.19 76 LEU A CA 1
ATOM 558 C C . LEU A 1 76 ? 5.219 6.394 -3.517 1.00 95.19 76 LEU A C 1
ATOM 560 O O . LEU A 1 76 ? 5.725 6.118 -4.602 1.00 95.19 76 LEU A O 1
ATOM 564 N N . ARG A 1 77 ? 4.140 7.185 -3.435 1.00 95.69 77 ARG A N 1
ATOM 565 C CA . ARG A 1 77 ? 3.555 7.843 -4.618 1.00 95.69 77 ARG A CA 1
ATOM 566 C C . ARG A 1 77 ? 4.487 8.887 -5.222 1.00 95.69 77 ARG A C 1
ATOM 568 O O . ARG A 1 77 ? 4.521 9.024 -6.444 1.00 95.69 77 ARG A O 1
ATOM 575 N N . GLU A 1 78 ? 5.231 9.609 -4.389 1.00 97.62 78 GLU A N 1
ATOM 576 C CA . GLU A 1 78 ? 6.237 10.564 -4.854 1.00 97.62 78 GLU A CA 1
ATOM 577 C C . GLU A 1 78 ? 7.414 9.839 -5.524 1.00 97.62 78 GLU A C 1
ATOM 579 O O . GLU A 1 78 ? 7.793 10.186 -6.643 1.00 97.62 78 GLU A O 1
ATOM 584 N N . GLU A 1 79 ? 7.928 8.768 -4.914 1.00 96.38 79 GLU A N 1
ATOM 585 C CA . GLU A 1 79 ? 8.969 7.924 -5.521 1.00 96.38 79 GLU A CA 1
ATOM 586 C C . GLU A 1 79 ? 8.511 7.320 -6.857 1.00 96.38 79 GLU A C 1
ATOM 588 O O . GLU A 1 79 ? 9.234 7.361 -7.858 1.00 96.38 79 GLU A O 1
ATOM 593 N N . GLU A 1 80 ? 7.272 6.826 -6.921 1.00 96.50 80 GLU A N 1
ATOM 594 C CA . GLU A 1 80 ? 6.681 6.324 -8.157 1.00 96.50 80 GLU A CA 1
ATOM 595 C C . GLU A 1 80 ? 6.623 7.417 -9.240 1.00 96.50 80 GLU A C 1
ATOM 597 O O . GLU A 1 80 ? 6.929 7.170 -10.415 1.00 96.50 80 GLU A O 1
ATOM 602 N N . HIS A 1 81 ? 6.238 8.640 -8.865 1.00 97.06 81 HIS A N 1
ATOM 603 C CA . HIS A 1 81 ? 6.196 9.778 -9.777 1.00 97.06 81 HIS A CA 1
ATOM 604 C C . HIS A 1 81 ? 7.594 10.117 -10.318 1.00 97.06 81 HIS A C 1
ATOM 606 O O . HIS A 1 81 ? 7.760 10.279 -11.533 1.00 97.06 81 HIS A O 1
ATOM 612 N N . GLN A 1 82 ? 8.611 10.135 -9.454 1.00 96.88 82 GLN A N 1
ATOM 613 C CA . GLN A 1 82 ? 10.005 10.376 -9.834 1.00 96.88 82 GLN A CA 1
ATOM 614 C C . GLN A 1 82 ? 10.536 9.303 -10.792 1.00 96.88 82 GLN A C 1
ATOM 616 O O . GLN A 1 82 ? 11.106 9.634 -11.835 1.00 96.88 82 GLN A O 1
ATOM 621 N N . LEU A 1 83 ? 10.283 8.020 -10.514 1.00 95.19 83 LEU A N 1
ATOM 622 C CA . LEU A 1 83 ? 10.672 6.921 -11.405 1.00 95.19 83 LEU A CA 1
ATOM 623 C C . LEU A 1 83 ? 9.973 7.009 -12.769 1.00 95.19 83 LEU A C 1
ATOM 625 O O . LEU A 1 83 ? 10.594 6.762 -13.808 1.00 95.19 83 LEU A O 1
ATOM 629 N N . ARG A 1 84 ? 8.696 7.412 -12.807 1.00 95.19 84 ARG A N 1
ATOM 630 C CA . ARG A 1 84 ? 7.969 7.639 -14.069 1.00 95.19 84 ARG A CA 1
ATOM 631 C C . ARG A 1 84 ? 8.546 8.804 -14.873 1.00 95.19 84 ARG A C 1
ATOM 633 O O . ARG A 1 84 ? 8.612 8.702 -16.101 1.00 95.19 84 ARG A O 1
ATOM 640 N N . GLU A 1 85 ? 8.937 9.898 -14.223 1.00 97.00 85 GLU A N 1
ATOM 641 C CA . GLU A 1 85 ? 9.613 11.029 -14.874 1.00 97.00 85 GLU A CA 1
ATOM 642 C C . GLU A 1 85 ? 10.982 10.619 -15.431 1.00 97.00 85 GLU A C 1
ATOM 644 O O . GLU A 1 85 ? 11.272 10.862 -16.606 1.00 97.00 85 GLU A O 1
ATOM 649 N N . LEU A 1 86 ? 11.791 9.899 -14.648 1.00 95.62 86 LEU A N 1
ATOM 650 C CA . LEU A 1 86 ? 13.080 9.367 -15.100 1.00 95.62 86 LEU A CA 1
ATOM 651 C C . LEU A 1 86 ? 12.919 8.436 -16.307 1.00 95.62 86 LEU A C 1
ATOM 653 O O . LEU A 1 86 ? 13.619 8.592 -17.311 1.00 95.62 86 LEU A O 1
ATOM 657 N N . ALA A 1 87 ? 11.950 7.519 -16.261 1.00 92.56 87 ALA A N 1
ATOM 658 C CA . ALA A 1 87 ? 11.656 6.619 -17.370 1.00 92.56 87 ALA A CA 1
ATOM 659 C C . ALA A 1 87 ? 11.220 7.376 -18.640 1.00 92.56 87 ALA A C 1
ATOM 661 O O . ALA A 1 87 ? 11.598 6.988 -19.751 1.00 92.56 87 ALA A O 1
ATOM 662 N N . ARG A 1 88 ? 10.455 8.472 -18.505 1.00 94.62 88 ARG A N 1
ATOM 663 C CA . ARG A 1 88 ? 10.112 9.363 -19.628 1.00 94.62 88 ARG A CA 1
ATOM 664 C C . ARG A 1 88 ? 11.340 10.083 -20.178 1.00 94.62 88 ARG A C 1
ATOM 666 O O . ARG A 1 88 ? 11.542 10.085 -21.391 1.00 94.62 88 ARG A O 1
ATOM 673 N N . GLY A 1 89 ? 12.185 10.631 -19.308 1.00 95.56 89 GLY A N 1
ATOM 674 C CA . GLY A 1 89 ? 13.425 11.301 -19.696 1.00 95.56 89 GLY A CA 1
ATOM 675 C C . GLY A 1 89 ? 14.378 10.380 -20.462 1.00 95.56 89 GLY A C 1
ATOM 676 O O . GLY A 1 89 ? 14.889 10.759 -21.517 1.00 95.56 89 GLY A O 1
ATOM 677 N N . LEU A 1 90 ? 14.574 9.147 -19.983 1.00 93.50 90 LEU A N 1
ATOM 678 C CA . LEU A 1 90 ? 15.388 8.136 -20.668 1.00 93.50 90 LEU A CA 1
ATOM 679 C C . LEU A 1 90 ? 14.807 7.767 -22.035 1.00 93.50 90 LEU A C 1
ATOM 681 O O . LEU A 1 90 ? 15.545 7.704 -23.018 1.00 93.50 90 LEU A O 1
ATOM 685 N N . ARG A 1 91 ? 13.485 7.592 -22.124 1.00 93.25 91 ARG A N 1
ATOM 686 C CA . ARG A 1 91 ? 12.809 7.306 -23.394 1.00 93.25 91 ARG A CA 1
ATOM 687 C C . ARG A 1 91 ? 13.005 8.432 -24.410 1.00 93.25 91 ARG A C 1
ATOM 689 O O . ARG A 1 91 ? 13.340 8.158 -25.557 1.00 93.25 91 ARG A O 1
ATOM 696 N N . ASN A 1 92 ? 12.850 9.685 -23.989 1.00 94.75 92 ASN A N 1
ATOM 697 C CA . ASN A 1 92 ? 13.039 10.843 -24.864 1.00 94.75 92 ASN A CA 1
ATOM 698 C C . ASN A 1 92 ? 14.488 10.945 -25.361 1.00 94.75 92 ASN A C 1
ATOM 700 O O . ASN A 1 92 ? 14.712 11.172 -26.548 1.00 94.75 92 ASN A O 1
ATOM 704 N N . LYS A 1 93 ? 15.475 10.702 -24.487 1.00 93.12 93 LYS A N 1
ATOM 705 C CA . LYS A 1 93 ? 16.893 10.650 -24.879 1.00 93.12 93 LYS A CA 1
ATOM 706 C C . LYS A 1 93 ? 17.163 9.559 -25.917 1.00 93.12 93 LYS A C 1
ATOM 708 O O . LYS A 1 93 ? 17.894 9.808 -26.870 1.00 93.12 93 LYS A O 1
ATOM 713 N N . LEU A 1 94 ? 16.554 8.381 -25.760 1.00 91.06 94 LEU A N 1
ATOM 714 C CA . LEU A 1 94 ? 16.691 7.279 -26.715 1.00 91.06 94 LEU A CA 1
ATOM 715 C C . LEU A 1 94 ? 16.112 7.646 -28.093 1.00 91.06 94 LEU A C 1
ATOM 717 O O . LEU A 1 94 ? 16.738 7.372 -29.112 1.00 91.06 94 LEU A O 1
ATOM 721 N N . ILE A 1 95 ? 14.956 8.320 -28.125 1.00 92.25 95 ILE A N 1
ATOM 722 C CA . ILE A 1 95 ? 14.327 8.795 -29.369 1.00 92.25 95 ILE A CA 1
ATOM 723 C C . ILE A 1 95 ? 15.220 9.824 -30.077 1.00 92.25 95 ILE A C 1
ATOM 725 O O . ILE A 1 95 ? 15.446 9.708 -31.277 1.00 92.25 95 ILE A O 1
ATOM 729 N N . VAL A 1 96 ? 15.773 10.799 -29.349 1.00 92.62 96 VAL A N 1
ATOM 730 C CA . VAL A 1 96 ? 16.681 11.814 -29.921 1.00 92.62 96 VAL A CA 1
ATOM 731 C C . VAL A 1 96 ? 17.978 11.184 -30.441 1.00 92.62 96 VAL A C 1
ATOM 733 O O . VAL A 1 96 ? 18.465 11.560 -31.510 1.00 92.62 96 VAL A O 1
ATOM 736 N N . ALA A 1 97 ? 18.521 10.195 -29.725 1.00 88.44 97 ALA A N 1
ATOM 737 C CA . ALA A 1 97 ? 19.695 9.451 -30.172 1.00 88.44 97 ALA A CA 1
ATOM 738 C C . ALA A 1 97 ? 19.410 8.644 -31.450 1.00 88.44 97 ALA A C 1
ATOM 740 O O . ALA A 1 97 ? 20.252 8.605 -32.341 1.00 88.44 97 ALA A O 1
ATOM 741 N N . ALA A 1 98 ? 18.216 8.056 -31.569 1.00 87.25 98 ALA A N 1
ATOM 742 C CA . ALA A 1 98 ? 17.788 7.332 -32.765 1.00 87.25 98 ALA A CA 1
ATOM 743 C C . ALA A 1 98 ? 17.484 8.256 -33.959 1.00 87.25 98 ALA A C 1
ATOM 745 O O . ALA A 1 98 ? 17.675 7.860 -35.105 1.00 87.25 98 ALA A O 1
ATOM 746 N N . ALA A 1 99 ? 17.016 9.481 -33.701 1.00 88.56 99 ALA A N 1
ATOM 747 C CA . ALA A 1 99 ? 16.667 10.459 -34.730 1.00 88.56 99 ALA A CA 1
ATOM 748 C C . ALA A 1 99 ? 17.867 11.263 -35.260 1.00 88.56 99 ALA A C 1
ATOM 750 O O . ALA A 1 99 ? 17.734 11.930 -36.282 1.00 88.56 99 ALA A O 1
ATOM 751 N N . SER A 1 100 ? 19.022 11.229 -34.586 1.00 82.38 100 SER A N 1
ATOM 752 C CA . SER A 1 100 ? 20.229 11.922 -35.046 1.00 82.38 100 SER A CA 1
ATOM 753 C C . SER A 1 100 ? 20.810 11.187 -36.258 1.00 82.38 100 SER A C 1
ATOM 755 O O . SER A 1 100 ? 21.321 10.078 -36.089 1.00 82.38 100 SER A O 1
ATOM 757 N N . PRO A 1 101 ? 20.755 11.758 -37.477 1.00 67.06 101 PRO A N 1
ATOM 758 C CA . PRO A 1 101 ? 21.313 11.101 -38.644 1.00 67.06 101 PRO A CA 1
ATOM 759 C C . PRO A 1 101 ? 22.827 11.040 -38.469 1.00 67.06 101 PRO A C 1
ATOM 761 O O . PRO A 1 101 ? 23.520 12.059 -38.490 1.00 67.06 101 PRO A O 1
ATOM 764 N N . THR A 1 102 ? 23.360 9.837 -38.285 1.00 62.28 102 THR A N 1
ATOM 765 C CA . THR A 1 102 ? 24.782 9.600 -38.482 1.00 62.28 102 THR A CA 1
ATOM 766 C C . THR A 1 102 ? 25.083 9.949 -39.933 1.00 62.28 102 THR A C 1
ATOM 768 O O . THR A 1 102 ? 24.661 9.265 -40.862 1.00 62.28 102 THR A O 1
ATOM 771 N N . SER A 1 103 ? 25.744 11.090 -40.126 1.00 53.03 103 SER A N 1
ATOM 772 C CA . SER A 1 103 ? 26.164 11.560 -41.440 1.00 53.03 103 SER A CA 1
ATOM 773 C C . SER A 1 103 ? 26.932 10.427 -42.133 1.00 53.03 103 SER A C 1
ATOM 775 O O . SER A 1 103 ? 27.921 9.948 -41.567 1.00 53.03 103 SER A O 1
ATOM 777 N N . PRO A 1 104 ? 26.483 9.934 -43.302 1.00 54.47 104 PRO A N 1
ATOM 778 C CA . PRO A 1 104 ? 27.165 8.861 -44.000 1.00 54.47 104 PRO A CA 1
ATOM 779 C C . PRO A 1 104 ? 28.446 9.431 -44.606 1.00 54.47 104 PRO A C 1
ATOM 781 O O . PRO A 1 104 ? 28.465 9.915 -45.737 1.00 54.47 104 PRO A O 1
ATOM 784 N N . THR A 1 105 ? 29.551 9.384 -43.867 1.00 53.16 105 THR A N 1
ATOM 785 C CA . THR A 1 105 ? 30.879 9.546 -44.456 1.00 53.16 105 THR A CA 1
ATOM 786 C C . THR A 1 105 ? 31.158 8.335 -45.345 1.00 53.16 105 THR A C 1
ATOM 788 O O . THR A 1 105 ? 31.634 7.302 -44.897 1.00 53.16 105 THR A O 1
ATOM 791 N N . SER A 1 106 ? 30.783 8.496 -46.617 1.00 50.50 106 SER A N 1
ATOM 792 C CA . SER A 1 106 ? 31.297 7.869 -47.840 1.00 50.50 106 SER A CA 1
ATOM 793 C C . SER A 1 106 ? 31.759 6.399 -47.749 1.00 50.50 106 SER A C 1
ATOM 795 O O . SER A 1 106 ? 32.824 6.112 -47.193 1.00 50.50 106 SER A O 1
ATOM 797 N N . PRO A 1 107 ? 31.051 5.447 -48.390 1.00 48.19 107 PRO A N 1
ATOM 798 C CA . PRO A 1 107 ? 31.533 4.082 -48.514 1.00 48.19 107 PRO A CA 1
ATOM 799 C C . PRO A 1 107 ? 32.678 4.040 -49.535 1.00 48.19 107 PRO A C 1
ATOM 801 O O . PRO A 1 107 ? 32.474 3.871 -50.738 1.00 48.19 107 PRO A O 1
ATOM 804 N N . THR A 1 108 ? 33.922 4.139 -49.066 1.00 48.41 108 THR A N 1
ATOM 805 C CA . THR A 1 108 ? 35.058 3.664 -49.859 1.00 48.41 108 THR A CA 1
ATOM 806 C C . THR A 1 108 ? 34.970 2.143 -49.946 1.00 48.41 108 THR A C 1
ATOM 808 O O . THR A 1 108 ? 35.323 1.416 -49.023 1.00 48.41 108 THR A O 1
ATOM 811 N N . ARG A 1 109 ? 34.434 1.691 -51.085 1.00 49.56 109 ARG A N 1
ATOM 812 C CA . ARG A 1 109 ? 34.515 0.364 -51.713 1.00 49.56 109 ARG A CA 1
ATOM 813 C C . ARG A 1 109 ? 35.589 -0.551 -51.095 1.00 49.56 109 ARG A C 1
ATOM 815 O O . ARG A 1 109 ? 36.692 -0.674 -51.629 1.00 49.56 109 ARG A O 1
ATOM 822 N N . ARG A 1 110 ? 35.260 -1.238 -49.995 1.00 43.50 110 ARG A N 1
ATOM 823 C CA . ARG A 1 110 ? 36.074 -2.337 -49.464 1.00 43.50 110 ARG A CA 1
ATOM 824 C C . ARG A 1 110 ? 35.698 -3.618 -50.191 1.00 43.50 110 ARG A C 1
ATOM 826 O O . ARG A 1 110 ? 34.558 -4.069 -50.166 1.00 43.50 110 ARG A O 1
ATOM 833 N N . LYS A 1 111 ? 36.695 -4.155 -50.889 1.00 45.75 111 LYS A N 1
ATOM 834 C CA . LYS A 1 111 ? 36.677 -5.463 -51.533 1.00 45.75 111 LYS A CA 1
ATOM 835 C C . LYS A 1 111 ? 36.328 -6.529 -50.494 1.00 45.75 111 LYS A C 1
ATOM 837 O O . LYS A 1 111 ? 36.847 -6.504 -49.384 1.00 45.75 111 LYS A O 1
ATOM 842 N N . SER A 1 112 ? 35.465 -7.446 -50.915 1.00 51.81 112 SER A N 1
ATOM 843 C CA . SER A 1 112 ? 35.134 -8.709 -50.265 1.00 51.81 112 SER A CA 1
ATOM 844 C C . SER A 1 112 ? 36.380 -9.400 -49.702 1.00 51.81 112 SER A C 1
ATOM 846 O O . SER A 1 112 ? 37.143 -10.013 -50.446 1.00 51.81 112 SER A O 1
ATOM 848 N N . THR A 1 113 ? 36.561 -9.330 -48.387 1.00 45.16 113 THR A N 1
ATOM 849 C CA . THR A 1 113 ? 37.362 -10.290 -47.629 1.00 45.16 113 THR A CA 1
ATOM 850 C C . THR A 1 113 ? 36.401 -11.093 -46.775 1.00 45.16 113 THR A C 1
ATOM 852 O O . THR A 1 113 ? 35.681 -10.531 -45.951 1.00 45.16 113 THR A O 1
ATOM 855 N N . ALA A 1 114 ? 36.380 -12.395 -47.043 1.00 45.28 114 ALA A N 1
ATOM 856 C CA . ALA A 1 114 ? 35.629 -13.410 -46.332 1.00 45.28 114 ALA A CA 1
ATOM 857 C C . ALA A 1 114 ? 35.687 -13.207 -44.813 1.00 45.28 114 ALA A C 1
ATOM 859 O O . ALA A 1 114 ? 36.757 -12.984 -44.243 1.00 45.28 114 ALA A O 1
ATOM 860 N N . CYS A 1 115 ? 34.528 -13.310 -44.168 1.00 43.31 115 CYS A N 1
ATOM 861 C CA . CYS A 1 115 ? 34.396 -13.347 -42.721 1.00 43.31 115 CYS A CA 1
ATOM 862 C C . CYS A 1 115 ? 35.055 -14.622 -42.180 1.00 43.31 115 CYS A C 1
ATOM 864 O O . CYS A 1 115 ? 34.412 -15.659 -42.043 1.00 43.31 115 CYS A O 1
ATOM 866 N N . TRP A 1 116 ? 36.345 -14.538 -41.870 1.00 42.00 116 TRP A N 1
ATOM 867 C CA . TRP A 1 116 ? 36.966 -15.403 -40.880 1.00 42.00 116 TRP A CA 1
ATOM 868 C C . TRP A 1 116 ? 36.515 -14.891 -39.517 1.00 42.00 116 TRP A C 1
ATOM 870 O O . TRP A 1 116 ? 37.020 -13.884 -39.028 1.00 42.00 116 TRP A O 1
ATOM 880 N N . TRP A 1 117 ? 35.525 -15.546 -38.923 1.00 51.19 117 TRP A N 1
ATOM 881 C CA . TRP A 1 117 ? 35.302 -15.424 -37.488 1.00 51.19 117 TRP A CA 1
ATOM 882 C C . TRP A 1 117 ? 36.402 -16.238 -36.799 1.00 51.19 117 TRP A C 1
ATOM 884 O O . TRP A 1 117 ? 36.479 -17.444 -37.041 1.00 51.19 117 TRP A O 1
ATOM 894 N N . PRO A 1 118 ? 37.284 -15.639 -35.982 1.00 48.31 118 PRO A N 1
ATOM 895 C CA . PRO A 1 118 ? 38.186 -16.433 -35.175 1.00 48.31 118 PRO A CA 1
ATOM 896 C C . PRO A 1 118 ? 37.374 -17.095 -34.057 1.00 48.31 118 PRO A C 1
ATOM 898 O O . PRO A 1 118 ? 36.645 -16.434 -33.320 1.00 48.31 118 PRO A O 1
ATOM 901 N N . ALA A 1 119 ? 37.526 -18.410 -33.922 1.00 49.06 119 ALA A N 1
ATOM 902 C CA . ALA A 1 119 ? 36.913 -19.246 -32.890 1.00 49.06 119 ALA A CA 1
ATOM 903 C C . ALA A 1 119 ? 37.353 -18.904 -31.443 1.00 49.06 119 ALA A C 1
ATOM 905 O O . ALA A 1 119 ? 37.013 -19.624 -30.513 1.00 49.06 119 ALA A O 1
ATOM 906 N N . SER A 1 120 ? 38.075 -17.801 -31.224 1.00 52.94 120 SER A N 1
ATOM 907 C CA . SER A 1 120 ? 38.583 -17.371 -29.916 1.00 52.94 120 SER A CA 1
ATOM 908 C C . SER A 1 120 ? 37.588 -16.550 -29.086 1.00 52.94 120 SER A C 1
ATOM 910 O O . SER A 1 120 ? 37.918 -16.128 -27.982 1.00 52.94 120 SER A O 1
ATOM 912 N N . TRP A 1 121 ? 36.363 -16.318 -29.572 1.00 47.34 121 TRP A N 1
ATOM 913 C CA . TRP A 1 121 ? 35.367 -15.510 -28.850 1.00 47.34 121 TRP A CA 1
ATOM 914 C C . TRP A 1 121 ? 34.495 -16.301 -27.856 1.00 47.34 121 TRP A C 1
ATOM 916 O O . TRP A 1 121 ? 33.739 -15.696 -27.101 1.00 47.34 121 TRP A O 1
ATOM 926 N N . LEU A 1 122 ? 34.616 -17.635 -27.808 1.00 47.72 122 LEU A N 1
ATOM 927 C CA . LEU A 1 122 ? 33.846 -18.495 -26.892 1.00 47.72 122 LEU A CA 1
ATOM 928 C C . LEU A 1 122 ? 34.600 -18.916 -25.613 1.00 47.72 122 LEU A C 1
ATOM 930 O O . LEU A 1 122 ? 33.996 -19.544 -24.752 1.00 47.72 122 LEU A O 1
ATOM 934 N N . GLU A 1 123 ? 35.868 -18.531 -25.428 1.00 44.88 123 GLU A N 1
ATOM 935 C CA . GLU A 1 123 ? 36.662 -18.916 -24.239 1.00 44.88 123 GLU A CA 1
ATOM 936 C C . GLU A 1 123 ? 36.797 -17.823 -23.160 1.00 44.88 123 GLU A C 1
ATOM 938 O O . GLU A 1 123 ? 37.448 -18.041 -22.144 1.00 44.88 123 GLU A O 1
ATOM 943 N N . SER A 1 124 ? 36.179 -16.646 -23.318 1.00 46.53 124 SER A N 1
ATOM 944 C CA . SER A 1 124 ? 36.355 -15.521 -22.369 1.00 46.53 124 SER A CA 1
ATOM 945 C C . SER A 1 124 ? 35.084 -15.055 -21.653 1.00 46.53 124 SER A C 1
ATOM 947 O O . SER A 1 124 ? 35.053 -13.947 -21.122 1.00 46.53 124 SER A O 1
ATOM 949 N N . VAL A 1 125 ? 34.046 -15.893 -21.581 1.00 46.62 125 VAL A N 1
ATOM 950 C CA . VAL A 1 125 ? 32.868 -15.629 -20.734 1.00 46.62 125 VAL A CA 1
ATOM 951 C C . VAL A 1 125 ? 32.652 -16.784 -19.756 1.00 46.62 125 VAL A C 1
ATOM 953 O O . VAL A 1 125 ? 31.644 -17.482 -19.778 1.00 46.62 125 VAL A O 1
ATOM 956 N N . THR A 1 126 ? 33.620 -16.980 -18.865 1.00 46.44 126 THR A N 1
ATOM 957 C CA . THR A 1 126 ? 33.347 -17.512 -17.526 1.00 46.44 126 THR A CA 1
ATOM 958 C C . THR A 1 126 ? 32.886 -16.352 -16.641 1.00 46.44 126 THR A C 1
ATOM 960 O O . THR A 1 126 ? 33.493 -15.278 -16.664 1.00 46.44 126 THR A O 1
ATOM 963 N N . PRO A 1 127 ? 31.798 -16.503 -15.870 1.00 45.56 127 PRO A N 1
ATOM 964 C CA . PRO A 1 127 ? 31.270 -15.400 -15.094 1.00 45.56 127 PRO A CA 1
ATOM 965 C C . PRO A 1 127 ? 32.134 -15.177 -13.849 1.00 45.56 127 PRO A C 1
ATOM 967 O O . PRO A 1 127 ? 32.204 -16.006 -12.942 1.00 45.56 127 PRO A O 1
ATOM 970 N N . LEU A 1 128 ? 32.782 -14.016 -13.819 1.00 38.50 128 LEU A N 1
ATOM 971 C CA . LEU A 1 128 ? 33.517 -13.470 -12.688 1.00 38.50 128 LEU A CA 1
ATOM 972 C C . LEU A 1 128 ? 32.523 -13.017 -11.596 1.00 38.50 128 LEU A C 1
ATOM 974 O O . LEU A 1 128 ? 32.267 -11.830 -11.429 1.00 38.50 128 LEU A O 1
ATOM 978 N N . TRP A 1 129 ? 31.939 -13.963 -10.857 1.00 46.97 129 TRP A N 1
ATOM 979 C CA . TRP A 1 129 ? 31.268 -13.697 -9.577 1.00 46.97 129 TRP A CA 1
ATOM 980 C C . TRP A 1 129 ? 32.122 -14.247 -8.441 1.00 46.97 129 TRP A C 1
ATOM 982 O O . TRP A 1 129 ? 31.778 -15.227 -7.780 1.00 46.97 129 TRP A O 1
ATOM 992 N N . HIS A 1 130 ? 33.265 -13.610 -8.215 1.00 40.72 130 HIS A N 1
ATOM 993 C CA . HIS A 1 130 ? 33.993 -13.747 -6.966 1.00 40.72 130 HIS A CA 1
ATOM 994 C C . HIS A 1 130 ? 34.547 -12.388 -6.541 1.00 40.72 130 HIS A C 1
ATOM 996 O O . HIS A 1 130 ? 35.168 -11.685 -7.330 1.00 40.72 130 HIS A O 1
ATOM 1002 N N . VAL A 1 131 ? 34.331 -12.091 -5.255 1.00 36.69 131 VAL A N 1
ATOM 1003 C CA . VAL A 1 131 ? 34.865 -10.974 -4.460 1.00 36.69 131 VAL A CA 1
ATOM 1004 C C . VAL A 1 131 ? 34.102 -9.642 -4.554 1.00 36.69 131 VAL A C 1
ATOM 1006 O O . VAL A 1 131 ? 34.461 -8.757 -5.321 1.00 36.69 131 VAL A O 1
ATOM 1009 N N . ARG A 1 132 ? 33.111 -9.462 -3.661 1.00 37.38 132 ARG A N 1
ATOM 1010 C CA . ARG A 1 132 ? 33.192 -8.491 -2.541 1.00 37.38 132 ARG A CA 1
ATOM 1011 C C . ARG A 1 132 ? 32.019 -8.681 -1.560 1.00 37.38 132 ARG A C 1
ATOM 1013 O O . ARG A 1 132 ? 31.034 -7.953 -1.599 1.00 37.38 132 ARG A O 1
ATOM 1020 N N . ARG A 1 133 ? 32.123 -9.663 -0.662 1.00 34.12 133 ARG A N 1
ATOM 1021 C CA . ARG A 1 133 ? 31.357 -9.687 0.595 1.00 34.12 133 ARG A CA 1
ATOM 1022 C C . ARG A 1 133 ? 32.394 -9.712 1.710 1.00 34.12 133 ARG A C 1
ATOM 1024 O O . ARG A 1 133 ? 33.109 -10.697 1.844 1.00 34.12 133 ARG A O 1
ATOM 1031 N N . GLY A 1 134 ? 32.542 -8.567 2.369 1.00 33.75 134 GLY A N 1
ATOM 1032 C CA . GLY A 1 134 ? 33.465 -8.374 3.475 1.00 33.75 134 GLY A CA 1
ATOM 1033 C C . GLY A 1 134 ? 33.077 -9.241 4.665 1.00 33.75 134 GLY A C 1
ATOM 1034 O O . GLY A 1 134 ? 31.911 -9.297 5.054 1.00 33.75 134 GLY A O 1
ATOM 1035 N N . ASP A 1 135 ? 34.086 -9.964 5.125 1.00 41.31 135 ASP A N 1
ATOM 1036 C CA . ASP A 1 135 ? 34.434 -10.331 6.493 1.00 41.31 135 ASP A CA 1
ATOM 1037 C C . ASP A 1 135 ? 33.596 -9.662 7.593 1.00 41.31 135 ASP A C 1
ATOM 1039 O O . ASP A 1 135 ? 33.669 -8.451 7.755 1.00 41.31 135 ASP A O 1
ATOM 1043 N N . ASP A 1 136 ? 32.829 -10.471 8.338 1.00 41.09 136 ASP A N 1
ATOM 1044 C CA . ASP A 1 136 ? 32.523 -10.277 9.771 1.00 41.09 136 ASP A CA 1
ATOM 1045 C C . ASP A 1 136 ? 31.741 -11.481 10.349 1.00 41.09 136 ASP A C 1
ATOM 1047 O O . ASP A 1 136 ? 30.671 -11.350 10.944 1.00 41.09 136 ASP A O 1
ATOM 1051 N N . GLN A 1 137 ? 32.249 -12.711 10.174 1.00 39.06 137 GLN A N 1
ATOM 1052 C CA . GLN A 1 137 ? 31.656 -13.871 10.868 1.00 39.06 137 GLN A CA 1
ATOM 1053 C C . GLN A 1 137 ? 32.624 -15.013 11.221 1.00 39.06 137 GLN A C 1
ATOM 1055 O O . GLN A 1 137 ? 32.213 -16.160 11.377 1.00 39.06 137 GLN A O 1
ATOM 1060 N N . SER A 1 138 ? 33.904 -14.702 11.435 1.00 40.53 138 SER A N 1
ATOM 1061 C CA . SER A 1 138 ? 34.895 -15.661 11.944 1.00 40.53 138 SER A CA 1
ATOM 1062 C C . SER A 1 138 ? 35.241 -15.358 13.399 1.00 40.53 138 SER A C 1
ATOM 1064 O O . SER A 1 138 ? 36.282 -14.772 13.660 1.00 40.53 138 SER A O 1
ATOM 1066 N N . SER A 1 139 ? 34.358 -15.714 14.343 1.00 40.31 139 SER A N 1
ATOM 1067 C CA . SER A 1 139 ? 34.676 -15.930 15.775 1.00 40.31 139 SER A CA 1
ATOM 1068 C C . SER A 1 139 ? 33.419 -16.323 16.562 1.00 40.31 139 SER A C 1
ATOM 1070 O O . SER A 1 139 ? 32.919 -15.525 17.345 1.00 40.31 139 SER A O 1
ATOM 1072 N N . ARG A 1 140 ? 32.858 -17.522 16.337 1.00 39.94 140 ARG A N 1
ATOM 1073 C CA . ARG A 1 140 ? 31.941 -18.217 17.277 1.00 39.94 140 ARG A CA 1
ATOM 1074 C C . ARG A 1 140 ? 31.518 -19.582 16.720 1.00 39.94 140 ARG A C 1
ATOM 1076 O O . ARG A 1 140 ? 30.358 -19.786 16.409 1.00 39.94 140 ARG A O 1
ATOM 1083 N N . GLN A 1 141 ? 32.458 -20.514 16.575 1.00 39.00 141 GLN A N 1
ATOM 1084 C CA . GLN A 1 141 ? 32.179 -21.962 16.631 1.00 39.00 141 GLN A CA 1
ATOM 1085 C C . GLN A 1 141 ? 33.496 -22.742 16.562 1.00 39.00 141 GLN A C 1
ATOM 1087 O O . GLN A 1 141 ? 33.798 -23.455 15.614 1.00 39.00 141 GLN A O 1
ATOM 1092 N N . GLN A 1 142 ? 34.316 -22.583 17.597 1.00 42.72 142 GLN A N 1
ATOM 1093 C CA . GLN A 1 142 ? 35.434 -23.484 17.854 1.00 42.72 142 GLN A CA 1
ATOM 1094 C C . GLN A 1 142 ? 35.348 -23.953 19.302 1.00 42.72 142 GLN A C 1
ATOM 1096 O O . GLN A 1 142 ? 36.139 -23.562 20.147 1.00 42.72 142 GLN A O 1
ATOM 1101 N N . GLN A 1 143 ? 34.315 -24.745 19.588 1.00 44.66 143 GLN A N 1
ATOM 1102 C CA . GLN A 1 143 ? 34.280 -25.665 20.722 1.00 44.66 143 GLN A CA 1
ATOM 1103 C C . GLN A 1 143 ? 33.058 -26.570 20.579 1.00 44.66 143 GLN A C 1
ATOM 1105 O O . GLN A 1 143 ? 31.972 -26.231 21.034 1.00 44.66 143 GLN A O 1
ATOM 1110 N N . GLN A 1 144 ? 33.232 -27.716 19.924 1.00 38.34 144 GLN A N 1
ATOM 1111 C CA . GLN A 1 144 ? 32.602 -28.963 20.350 1.00 38.34 144 GLN A CA 1
ATOM 1112 C C . GLN A 1 144 ? 33.291 -30.157 19.689 1.00 38.34 144 GLN A C 1
ATOM 1114 O O . GLN A 1 144 ? 33.963 -30.036 18.669 1.00 38.34 144 GLN A O 1
ATOM 1119 N N . HIS A 1 145 ? 33.232 -31.268 20.408 1.00 36.53 145 HIS A N 1
ATOM 1120 C CA . HIS A 1 145 ? 34.259 -32.287 20.487 1.00 36.53 145 HIS A CA 1
ATOM 1121 C C . HIS A 1 145 ? 34.359 -33.247 19.298 1.00 36.53 145 HIS A C 1
ATOM 1123 O O . HIS A 1 145 ? 33.449 -33.462 18.508 1.00 36.53 145 HIS A O 1
ATOM 1129 N N . SER A 1 146 ? 35.538 -33.850 19.281 1.00 37.09 146 SER A N 1
ATOM 1130 C CA . SER A 1 146 ? 36.070 -34.964 18.516 1.00 37.09 146 SER A CA 1
ATOM 1131 C C . SER A 1 146 ? 35.407 -36.340 18.763 1.00 37.09 146 SER A C 1
ATOM 1133 O O . SER A 1 146 ? 35.027 -36.637 19.894 1.00 37.09 146 SER A O 1
ATOM 1135 N N . VAL A 1 147 ? 35.525 -37.202 17.727 1.00 41.66 147 VAL A N 1
ATOM 1136 C CA . VAL A 1 147 ? 35.528 -38.700 17.674 1.00 41.66 147 VAL A CA 1
ATOM 1137 C C . VAL A 1 147 ? 34.156 -39.415 17.482 1.00 41.66 147 VAL A C 1
ATOM 1139 O O . VAL A 1 147 ? 33.191 -39.009 18.118 1.00 41.66 147 VAL A O 1
ATOM 1142 N N . PRO A 1 148 ? 34.039 -40.554 16.743 1.00 48.12 148 PRO A N 1
ATOM 1143 C CA . PRO A 1 148 ? 34.621 -40.940 15.447 1.00 48.12 148 PRO A CA 1
ATOM 1144 C C . PRO A 1 148 ? 33.580 -41.426 14.397 1.00 48.12 148 PRO A C 1
ATOM 1146 O O . PRO A 1 148 ? 32.454 -41.812 14.694 1.00 48.12 148 PRO A O 1
ATOM 1149 N N . SER A 1 149 ? 34.056 -41.473 13.154 1.00 43.41 149 SER A N 1
ATOM 1150 C CA . SER A 1 149 ? 33.697 -42.326 12.011 1.00 43.41 149 SER A CA 1
ATOM 1151 C C . SER A 1 149 ? 32.604 -43.398 12.188 1.00 43.41 149 SER A C 1
ATOM 1153 O O . SER A 1 149 ? 32.823 -44.424 12.830 1.00 43.41 149 SER A O 1
ATOM 1155 N N . SER A 1 150 ? 31.500 -43.250 11.446 1.00 34.72 150 SER A N 1
ATOM 1156 C CA . SER A 1 150 ? 30.694 -44.385 10.981 1.00 34.72 150 SER A CA 1
ATOM 1157 C C . SER A 1 150 ? 30.316 -44.209 9.506 1.00 34.72 150 SER A C 1
ATOM 1159 O O . SER A 1 150 ? 29.951 -43.130 9.043 1.00 34.72 150 SER A O 1
ATOM 1161 N N . SER A 1 151 ? 30.514 -45.285 8.755 1.00 44.72 151 SER A N 1
ATOM 1162 C CA . SER A 1 151 ? 30.323 -45.432 7.315 1.00 44.72 151 SER A CA 1
ATOM 1163 C C . SER A 1 151 ? 28.870 -45.218 6.885 1.00 44.72 151 SER A C 1
ATOM 1165 O O . SER A 1 151 ? 27.970 -45.906 7.366 1.00 44.72 151 SER A O 1
ATOM 1167 N N . SER A 1 152 ? 28.650 -44.316 5.930 1.00 39.53 152 SER A N 1
ATOM 1168 C CA . SER A 1 152 ? 27.361 -44.100 5.265 1.00 39.53 152 SER A CA 1
ATOM 1169 C C . SER A 1 152 ? 27.052 -45.238 4.273 1.00 39.53 152 SER A C 1
ATOM 1171 O O . SER A 1 152 ? 27.951 -45.627 3.523 1.00 39.53 152 SER A O 1
ATOM 1173 N N . PRO A 1 153 ? 25.816 -45.770 4.210 1.00 48.12 153 PRO A N 1
ATOM 1174 C CA . PRO A 1 153 ? 25.446 -46.771 3.215 1.00 48.12 153 PRO A CA 1
ATOM 1175 C C . PRO A 1 153 ? 25.101 -46.104 1.867 1.00 48.12 153 PRO A C 1
ATOM 1177 O O . PRO A 1 153 ? 24.714 -44.932 1.832 1.00 48.12 153 PRO A O 1
ATOM 1180 N N . PRO A 1 154 ? 25.225 -46.825 0.739 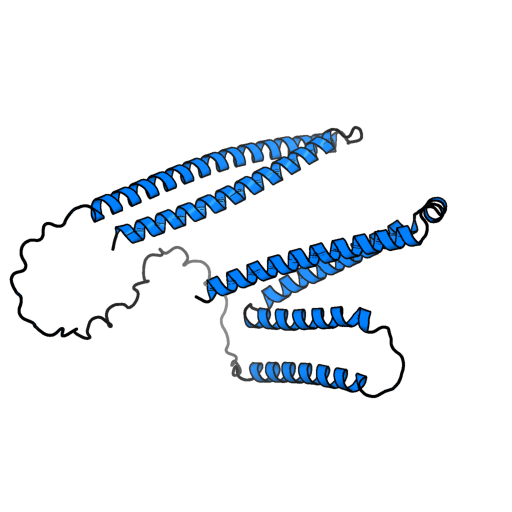1.00 46.22 154 PRO A N 1
ATOM 1181 C CA . PRO A 1 154 ? 25.043 -46.251 -0.588 1.00 46.22 154 PRO A CA 1
ATOM 1182 C C . PRO A 1 154 ? 23.576 -45.879 -0.851 1.00 46.22 154 PRO A C 1
ATOM 1184 O O . PRO A 1 154 ? 22.654 -46.655 -0.597 1.00 46.22 154 PRO A O 1
ATOM 1187 N N . ALA A 1 155 ? 23.375 -44.694 -1.431 1.00 48.66 155 ALA A N 1
ATOM 1188 C CA . ALA A 1 155 ? 22.096 -44.047 -1.742 1.00 48.66 155 ALA A CA 1
ATOM 1189 C C . ALA A 1 155 ? 21.241 -44.744 -2.831 1.00 48.66 155 ALA A C 1
ATOM 1191 O O . ALA A 1 155 ? 20.439 -44.101 -3.502 1.00 48.66 155 ALA A O 1
ATOM 1192 N N . GLN A 1 156 ? 21.382 -46.057 -3.020 1.00 46.41 156 GLN A N 1
ATOM 1193 C CA . GLN A 1 156 ? 20.640 -46.817 -4.032 1.00 46.41 156 GLN A CA 1
ATOM 1194 C C . GLN A 1 156 ? 19.377 -47.501 -3.489 1.00 46.41 156 GLN A C 1
ATOM 1196 O O . GLN A 1 156 ? 18.567 -47.981 -4.275 1.00 46.41 156 GLN A O 1
ATOM 1201 N N . HIS A 1 157 ? 19.154 -47.508 -2.171 1.00 44.47 157 HIS A N 1
ATOM 1202 C CA . HIS A 1 157 ? 18.006 -48.210 -1.587 1.00 44.47 157 HIS A CA 1
ATOM 1203 C C . HIS A 1 157 ? 16.699 -47.391 -1.631 1.00 44.47 157 HIS A C 1
ATOM 1205 O O . HIS A 1 157 ? 15.634 -47.974 -1.781 1.00 44.47 157 HIS A O 1
ATOM 1211 N N . LEU A 1 158 ? 16.727 -46.049 -1.571 1.00 53.28 158 LEU A N 1
ATOM 1212 C CA . LEU A 1 158 ? 15.491 -45.240 -1.487 1.00 53.28 158 LEU A CA 1
ATOM 1213 C C . LEU A 1 158 ? 14.641 -45.222 -2.772 1.00 53.28 158 LEU A C 1
ATOM 1215 O O . LEU A 1 158 ? 13.422 -45.056 -2.693 1.00 53.28 158 LEU A O 1
ATOM 1219 N N . SER A 1 159 ? 15.262 -45.403 -3.939 1.00 56.12 159 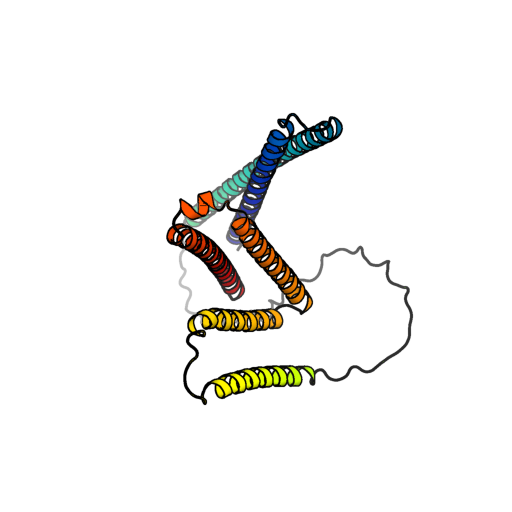SER A N 1
ATOM 1220 C CA . SER A 1 159 ? 14.573 -45.433 -5.241 1.00 56.12 159 SER A CA 1
ATOM 1221 C C . SER A 1 159 ? 13.682 -46.674 -5.383 1.00 56.12 159 SER A C 1
ATOM 1223 O O . SER A 1 159 ? 12.554 -46.603 -5.874 1.00 56.12 159 SER A O 1
ATOM 1225 N N . THR A 1 160 ? 14.144 -47.815 -4.876 1.00 55.69 160 THR A N 1
ATOM 1226 C CA . THR A 1 160 ? 13.427 -49.090 -4.963 1.00 55.69 160 THR A CA 1
ATOM 1227 C C . THR A 1 160 ? 12.171 -49.103 -4.096 1.00 55.69 160 THR A C 1
ATOM 1229 O O . THR A 1 160 ? 11.139 -49.593 -4.547 1.00 55.69 160 THR A O 1
ATOM 1232 N N . TRP A 1 161 ? 12.206 -48.493 -2.904 1.00 66.38 161 TRP A N 1
ATOM 1233 C CA . TRP A 1 161 ? 11.021 -48.377 -2.041 1.00 66.38 161 TRP A CA 1
ATOM 1234 C C . TRP A 1 161 ? 9.972 -47.412 -2.593 1.00 66.38 161 TRP A C 1
ATOM 1236 O O . TRP A 1 161 ? 8.782 -47.681 -2.456 1.00 66.38 161 TRP A O 1
ATOM 1246 N N . HIS A 1 162 ? 10.386 -46.340 -3.275 1.00 69.94 162 HIS A N 1
ATOM 1247 C CA . HIS A 1 162 ? 9.450 -45.433 -3.949 1.00 69.94 162 HIS A CA 1
ATOM 1248 C C . HIS A 1 162 ? 8.721 -46.130 -5.097 1.00 69.94 162 HIS A C 1
ATOM 1250 O O . HIS A 1 162 ? 7.495 -46.081 -5.171 1.00 69.94 162 HIS A O 1
ATOM 1256 N N . ASN A 1 163 ? 9.455 -46.844 -5.953 1.00 65.12 163 ASN A N 1
ATOM 1257 C CA . ASN A 1 163 ? 8.844 -47.587 -7.053 1.00 65.12 163 ASN A CA 1
ATOM 1258 C C . ASN A 1 163 ? 7.949 -48.726 -6.539 1.00 65.12 163 ASN A C 1
ATOM 1260 O O . ASN A 1 163 ? 6.855 -48.925 -7.062 1.00 65.12 163 ASN A O 1
ATOM 1264 N N . ALA A 1 164 ? 8.351 -49.417 -5.467 1.00 70.56 164 ALA A N 1
ATOM 1265 C CA . ALA A 1 164 ? 7.524 -50.437 -4.826 1.00 70.56 164 ALA A CA 1
ATOM 1266 C C . ALA A 1 164 ? 6.237 -49.853 -4.213 1.00 70.56 164 ALA A C 1
ATOM 1268 O O . ALA A 1 164 ? 5.173 -50.449 -4.364 1.00 70.56 164 ALA A O 1
ATOM 1269 N N . ALA A 1 165 ? 6.299 -48.675 -3.582 1.00 75.88 165 ALA A N 1
ATOM 1270 C CA . ALA A 1 165 ? 5.130 -48.005 -3.009 1.00 75.88 165 ALA A CA 1
ATOM 1271 C C . ALA A 1 165 ? 4.142 -47.527 -4.086 1.00 75.88 165 ALA A C 1
ATOM 1273 O O . ALA A 1 165 ? 2.933 -47.697 -3.931 1.00 75.88 165 ALA A O 1
ATOM 1274 N N . VAL A 1 166 ? 4.643 -46.991 -5.205 1.00 77.62 166 VAL A N 1
ATOM 1275 C CA . VAL A 1 166 ? 3.808 -46.586 -6.348 1.00 77.62 166 VAL A CA 1
ATOM 1276 C C . VAL A 1 166 ? 3.136 -47.802 -6.986 1.00 77.62 166 VAL A C 1
ATOM 1278 O O . VAL A 1 166 ? 1.931 -47.779 -7.228 1.00 77.62 166 VAL A O 1
ATOM 1281 N N . VAL A 1 167 ? 3.876 -48.895 -7.195 1.00 80.56 167 VAL A N 1
ATOM 1282 C CA . VAL A 1 167 ? 3.315 -50.143 -7.738 1.00 80.56 167 VAL A CA 1
ATOM 1283 C C . VAL A 1 167 ? 2.280 -50.748 -6.783 1.00 80.56 167 VAL A C 1
ATOM 1285 O O . VAL A 1 167 ? 1.232 -51.197 -7.242 1.00 80.56 167 VAL A O 1
ATOM 1288 N N . LEU A 1 168 ? 2.509 -50.700 -5.466 1.00 83.88 168 LEU A N 1
ATOM 1289 C CA . LEU A 1 168 ? 1.549 -51.167 -4.462 1.00 83.88 168 LEU A CA 1
ATOM 1290 C C . LEU A 1 168 ? 0.258 -50.330 -4.467 1.00 83.88 168 LEU A C 1
ATOM 1292 O O . LEU A 1 168 ? -0.830 -50.895 -4.409 1.00 83.88 168 LEU A O 1
ATOM 1296 N N . LEU A 1 169 ? 0.353 -49.004 -4.597 1.00 79.56 169 LEU A N 1
ATOM 1297 C CA . LEU A 1 169 ? -0.808 -48.106 -4.688 1.00 79.56 169 LEU A CA 1
ATOM 1298 C C . LEU A 1 169 ? -1.628 -48.332 -5.966 1.00 79.56 169 LEU A C 1
ATOM 1300 O O . LEU A 1 169 ? -2.861 -48.361 -5.910 1.00 79.56 169 LEU A O 1
ATOM 1304 N N . VAL A 1 170 ? -0.956 -48.555 -7.100 1.00 80.25 170 VAL A N 1
ATOM 1305 C CA . VAL A 1 170 ? -1.602 -48.931 -8.371 1.00 80.25 170 VAL A CA 1
ATOM 1306 C C . VAL A 1 170 ? -2.258 -50.312 -8.261 1.00 80.25 170 VAL A C 1
ATOM 1308 O O . VAL A 1 170 ? -3.360 -50.531 -8.762 1.00 80.25 170 VAL A O 1
ATOM 1311 N N . PHE A 1 171 ? -1.624 -51.249 -7.555 1.00 74.81 171 PHE A N 1
ATOM 1312 C CA . PHE A 1 171 ? -2.182 -52.578 -7.334 1.00 74.81 171 PHE A CA 1
ATOM 1313 C C . PHE A 1 171 ? -3.414 -52.541 -6.418 1.00 74.81 171 PHE A C 1
ATOM 1315 O O . PHE A 1 171 ? -4.422 -53.165 -6.735 1.00 74.81 171 PHE A O 1
ATOM 1322 N N . ILE A 1 172 ? -3.387 -51.760 -5.333 1.00 78.31 172 ILE A N 1
ATOM 1323 C CA . ILE A 1 172 ? -4.538 -51.577 -4.435 1.00 78.31 172 ILE A CA 1
ATOM 1324 C C . ILE A 1 172 ? -5.715 -50.951 -5.192 1.00 78.31 172 ILE A C 1
ATOM 1326 O O . ILE A 1 172 ? -6.834 -51.444 -5.087 1.00 78.31 172 ILE A O 1
ATOM 1330 N N . THR A 1 173 ? -5.476 -49.925 -6.014 1.00 68.94 173 THR A N 1
ATOM 1331 C CA . THR A 1 173 ? -6.535 -49.320 -6.845 1.00 68.94 173 THR A CA 1
ATOM 1332 C C . THR A 1 173 ? -7.094 -50.296 -7.877 1.00 68.94 173 THR A C 1
ATOM 1334 O O . THR A 1 173 ? -8.308 -50.344 -8.072 1.00 68.94 173 THR A O 1
ATOM 1337 N N . PHE A 1 174 ? -6.251 -51.133 -8.487 1.00 73.56 174 PHE A N 1
ATOM 1338 C CA . PHE A 1 174 ? -6.706 -52.163 -9.421 1.00 73.56 174 PHE A CA 1
ATOM 1339 C C . PHE A 1 174 ? -7.522 -53.269 -8.732 1.00 73.56 174 PHE A C 1
ATOM 1341 O O . PHE A 1 174 ? -8.561 -53.677 -9.251 1.00 73.56 174 PHE A O 1
ATOM 1348 N N . VAL A 1 175 ? -7.097 -53.734 -7.551 1.00 69.31 175 VAL A N 1
ATOM 1349 C CA . VAL A 1 175 ? -7.802 -54.768 -6.772 1.00 69.31 175 VAL A CA 1
ATOM 1350 C C . VAL A 1 175 ? -9.140 -54.248 -6.249 1.00 69.31 175 VAL A C 1
ATOM 1352 O O . VAL A 1 175 ? -10.149 -54.937 -6.389 1.00 69.31 175 VAL A O 1
ATOM 1355 N N . VAL A 1 176 ? -9.178 -53.021 -5.726 1.00 69.56 176 VAL A N 1
ATOM 1356 C CA . VAL A 1 176 ? -10.418 -52.378 -5.261 1.00 69.56 176 VAL A CA 1
ATOM 1357 C C . VAL A 1 176 ? -11.360 -52.096 -6.438 1.00 69.56 176 VAL A C 1
ATOM 1359 O O . VAL A 1 176 ? -12.559 -52.332 -6.329 1.00 69.56 176 VAL A O 1
ATOM 1362 N N . GLY A 1 177 ? -10.833 -51.702 -7.603 1.00 66.50 177 GLY A N 1
ATOM 1363 C CA . GLY A 1 177 ? -11.631 -51.533 -8.822 1.00 66.50 177 GLY A CA 1
ATOM 1364 C C . GLY A 1 177 ? -12.198 -52.848 -9.377 1.00 66.50 177 GLY A C 1
ATOM 1365 O O . GLY A 1 177 ? -13.311 -52.874 -9.898 1.00 66.50 177 GLY A O 1
ATOM 1366 N N . LYS A 1 178 ? -11.465 -53.961 -9.242 1.00 54.44 178 LYS A N 1
ATOM 1367 C CA . LYS A 1 178 ? -11.888 -55.291 -9.717 1.00 54.44 178 LYS A CA 1
ATOM 1368 C C . LYS A 1 178 ? -12.892 -55.980 -8.797 1.00 54.44 178 LYS A C 1
ATOM 1370 O O . LYS A 1 178 ? -13.788 -56.645 -9.314 1.00 54.44 178 LYS A O 1
ATOM 1375 N N . GLN A 1 179 ? -12.765 -55.817 -7.479 1.00 47.69 179 GLN A N 1
ATOM 1376 C CA . GLN A 1 179 ? -13.707 -56.369 -6.494 1.00 47.69 179 GLN A CA 1
ATOM 1377 C C . GLN A 1 179 ? -15.121 -55.776 -6.651 1.00 47.69 179 GLN A C 1
ATOM 1379 O O . GLN A 1 179 ? -16.098 -56.441 -6.340 1.00 47.69 179 GLN A O 1
ATOM 1384 N N . CYS A 1 180 ? -15.256 -54.584 -7.242 1.00 48.50 180 CYS A N 1
ATOM 1385 C CA . CYS A 1 180 ? -16.559 -53.963 -7.512 1.00 48.50 180 CYS A CA 1
ATOM 1386 C C . CYS A 1 180 ? -17.177 -54.329 -8.877 1.00 48.50 180 CYS A C 1
ATOM 1388 O O . CYS A 1 180 ? -18.259 -53.851 -9.203 1.00 48.50 180 CYS A O 1
ATOM 1390 N N . SER A 1 181 ? -16.508 -55.146 -9.702 1.00 45.31 181 SER A N 1
ATOM 1391 C CA . SER A 1 181 ? -16.960 -55.456 -11.071 1.00 45.31 181 SER A CA 1
ATOM 1392 C C . SER A 1 181 ? -17.706 -56.789 -11.197 1.00 45.31 181 SER A C 1
ATOM 1394 O O . SER A 1 181 ? -18.176 -57.117 -12.289 1.00 45.31 181 SER A O 1
ATOM 1396 N N . LYS A 1 182 ? -17.788 -57.589 -10.134 1.00 46.72 182 LYS A N 1
ATOM 1397 C CA . LYS A 1 182 ? -18.422 -58.908 -10.171 1.00 46.72 182 LYS A CA 1
ATOM 1398 C C . LYS A 1 182 ? -19.145 -59.183 -8.863 1.00 46.72 182 LYS A C 1
ATOM 1400 O O . LYS A 1 182 ? -18.632 -59.932 -8.052 1.00 46.72 182 LYS A O 1
ATOM 1405 N N . GLU A 1 183 ? -20.300 -58.563 -8.675 1.00 40.75 183 GLU A N 1
ATOM 1406 C CA . GLU A 1 183 ? -21.470 -59.209 -8.077 1.00 40.75 183 GLU A CA 1
ATOM 1407 C C . GLU A 1 183 ? -22.683 -58.280 -8.164 1.00 40.75 183 GLU A C 1
ATOM 1409 O O . GLU A 1 183 ? -22.578 -57.071 -8.365 1.00 40.75 183 GLU A O 1
ATOM 1414 N N . GLU A 1 184 ? -23.837 -58.920 -8.191 1.00 44.88 184 GLU A N 1
ATOM 1415 C CA . GLU A 1 184 ? -25.068 -58.484 -8.819 1.00 44.88 184 GLU A CA 1
ATOM 1416 C C . GLU A 1 184 ? -25.866 -57.467 -7.987 1.00 44.88 184 GLU A C 1
ATOM 1418 O O . GLU A 1 184 ? -25.838 -57.458 -6.763 1.00 44.88 184 GLU A O 1
ATOM 1423 N N . ALA A 1 185 ? -26.632 -56.649 -8.716 1.00 48.53 185 ALA A N 1
ATOM 1424 C CA . ALA A 1 185 ? -27.876 -55.994 -8.314 1.00 48.53 185 ALA A CA 1
ATOM 1425 C C . ALA A 1 185 ? -27.906 -55.193 -6.991 1.00 48.53 185 ALA A C 1
ATOM 1427 O O . ALA A 1 185 ? -28.215 -55.705 -5.921 1.00 48.53 185 ALA A O 1
ATOM 1428 N N . GLY A 1 186 ? -27.823 -53.864 -7.136 1.00 49.00 186 GLY A N 1
ATOM 1429 C CA . GLY A 1 186 ? -28.573 -52.940 -6.277 1.00 49.00 186 GLY A CA 1
ATOM 1430 C C . GLY A 1 186 ? -27.748 -52.078 -5.327 1.00 49.00 186 GLY A C 1
ATOM 1431 O O . GLY A 1 186 ? -27.843 -52.238 -4.121 1.00 49.00 186 GLY A O 1
ATOM 1432 N N . CYS A 1 187 ? -27.030 -51.082 -5.853 1.00 34.62 187 CYS A N 1
ATOM 1433 C CA . CYS A 1 187 ? -26.498 -49.972 -5.054 1.00 34.62 187 CYS A CA 1
ATOM 1434 C C . CYS A 1 187 ? -26.601 -48.656 -5.841 1.00 34.62 187 CYS A C 1
ATOM 1436 O O . CYS A 1 187 ? -25.666 -48.230 -6.513 1.00 34.62 187 CYS A O 1
ATOM 1438 N N . SER A 1 188 ? -27.748 -47.981 -5.738 1.00 39.34 188 SER A N 1
ATOM 1439 C CA . SER A 1 188 ? -28.002 -46.646 -6.306 1.00 39.34 188 SER A CA 1
ATOM 1440 C C . SER A 1 188 ? -27.360 -45.497 -5.510 1.00 39.34 188 SER A C 1
ATOM 1442 O O . SER A 1 188 ? -27.722 -44.341 -5.699 1.00 39.34 188 SER A O 1
ATOM 1444 N N . TRP A 1 189 ? -26.413 -45.774 -4.607 1.00 35.53 189 TRP A N 1
ATOM 1445 C CA . TRP A 1 189 ? -25.824 -44.752 -3.723 1.00 35.53 189 TRP A CA 1
ATOM 1446 C C . TRP A 1 189 ? -24.474 -44.225 -4.236 1.00 35.53 189 TRP A C 1
ATOM 1448 O O . TRP A 1 189 ? -23.912 -43.288 -3.676 1.00 35.53 189 TRP A O 1
ATOM 1458 N N . TRP A 1 190 ? -23.957 -44.782 -5.336 1.00 38.03 190 TRP A N 1
ATOM 1459 C CA . TRP A 1 190 ? -22.624 -44.440 -5.843 1.00 38.03 190 TRP A CA 1
ATOM 1460 C C . TRP A 1 190 ? -22.559 -43.197 -6.739 1.00 38.03 190 TRP A C 1
ATOM 1462 O O . TRP A 1 190 ? -21.492 -42.588 -6.824 1.00 38.03 190 TRP A O 1
ATOM 1472 N N . LEU A 1 191 ? -23.670 -42.727 -7.323 1.00 41.03 191 LEU A N 1
ATOM 1473 C CA . LEU A 1 191 ? -23.641 -41.457 -8.067 1.00 41.03 191 LEU A CA 1
ATOM 1474 C C . LEU A 1 191 ? -23.497 -40.216 -7.164 1.00 41.03 191 LEU A C 1
ATOM 1476 O O . LEU A 1 191 ? -23.129 -39.163 -7.663 1.00 41.03 191 LEU A O 1
ATOM 1480 N N . ALA A 1 192 ? -23.692 -40.342 -5.846 1.00 42.50 192 ALA A N 1
ATOM 1481 C CA . ALA A 1 192 ? -23.429 -39.266 -4.883 1.00 42.50 192 ALA A CA 1
ATOM 1482 C C . ALA A 1 192 ? -22.005 -39.308 -4.279 1.00 42.50 192 ALA A C 1
ATOM 1484 O O . ALA A 1 192 ? -21.614 -38.396 -3.554 1.00 42.50 192 ALA A O 1
ATOM 1485 N N . GLY A 1 193 ? -21.219 -40.360 -4.554 1.00 43.06 193 GLY A N 1
ATOM 1486 C CA . GLY A 1 193 ? -19.885 -40.570 -3.966 1.00 43.06 193 GLY A CA 1
ATOM 1487 C C . GLY A 1 193 ? -18.718 -40.525 -4.958 1.00 43.06 193 GLY A C 1
ATOM 1488 O O . GLY A 1 193 ? -17.572 -40.339 -4.544 1.00 43.06 193 GLY A O 1
ATOM 1489 N N . ALA A 1 194 ? -18.987 -40.656 -6.261 1.00 43.25 194 ALA A N 1
ATOM 1490 C CA . ALA A 1 194 ? -17.953 -40.694 -7.298 1.00 43.25 194 ALA A CA 1
ATOM 1491 C C . ALA A 1 194 ? -17.134 -39.388 -7.394 1.00 43.25 194 ALA A C 1
ATOM 1493 O O . ALA A 1 194 ? -15.932 -39.430 -7.661 1.00 43.25 194 ALA A O 1
ATOM 1494 N N . GLU A 1 195 ? -17.740 -38.236 -7.088 1.00 50.72 195 GLU A N 1
ATOM 1495 C CA . GLU A 1 195 ? -17.054 -36.935 -7.121 1.00 50.72 195 GLU A CA 1
ATOM 1496 C C . GLU A 1 195 ? -16.036 -36.773 -5.979 1.00 50.72 195 GLU A C 1
ATOM 1498 O O . GLU A 1 195 ? -14.957 -36.207 -6.176 1.00 50.72 195 GLU A O 1
ATOM 1503 N N . ARG A 1 196 ? -16.302 -37.368 -4.806 1.00 51.59 196 ARG A N 1
ATOM 1504 C CA . ARG A 1 196 ? -15.344 -37.386 -3.683 1.00 51.59 196 ARG A CA 1
ATOM 1505 C C . ARG A 1 196 ? -14.138 -38.279 -3.977 1.00 51.59 196 ARG A C 1
ATOM 1507 O O . ARG A 1 196 ? -13.016 -37.924 -3.622 1.00 51.59 196 ARG A O 1
ATOM 1514 N N . GLY A 1 197 ? -14.350 -39.401 -4.670 1.00 51.75 197 GLY A N 1
ATOM 1515 C CA . GLY A 1 197 ? -13.275 -40.312 -5.079 1.00 51.75 197 GLY A CA 1
ATOM 1516 C C . GLY A 1 197 ? -12.314 -39.682 -6.092 1.00 51.75 197 GLY A C 1
ATOM 1517 O O . GLY A 1 197 ? -11.097 -39.786 -5.938 1.00 51.75 197 GLY A O 1
ATOM 1518 N N . ALA A 1 198 ? -12.846 -38.961 -7.084 1.00 54.69 198 ALA A N 1
ATOM 1519 C CA . ALA A 1 198 ? -12.030 -38.228 -8.051 1.00 54.69 198 ALA A CA 1
ATOM 1520 C C . ALA A 1 198 ? -11.258 -37.071 -7.391 1.00 54.69 198 ALA A C 1
ATOM 1522 O O . ALA A 1 198 ? -10.071 -36.893 -7.663 1.00 54.69 198 ALA A O 1
ATOM 1523 N N . SER A 1 199 ? -11.889 -36.335 -6.467 1.00 60.06 199 SER A N 1
ATOM 1524 C CA . SER A 1 199 ? -11.227 -35.259 -5.718 1.00 60.06 199 SER A CA 1
ATOM 1525 C C . SER A 1 199 ? -10.061 -35.771 -4.868 1.00 60.06 199 SER A C 1
ATOM 1527 O O . SER A 1 199 ? -9.014 -35.127 -4.827 1.00 60.06 199 SER A O 1
ATOM 1529 N N . LEU A 1 200 ? -10.208 -36.936 -4.227 1.00 61.06 200 LEU A N 1
ATOM 1530 C CA . LEU A 1 200 ? -9.129 -37.585 -3.473 1.00 61.06 200 LEU A CA 1
ATOM 1531 C C . LEU A 1 200 ? -7.981 -38.032 -4.383 1.00 61.06 200 LEU A C 1
ATOM 1533 O O . LEU A 1 200 ? -6.819 -37.844 -4.034 1.00 61.06 200 LEU A O 1
ATOM 1537 N N . LEU A 1 201 ? -8.285 -38.558 -5.572 1.00 65.44 201 LEU A N 1
ATOM 1538 C CA . LEU A 1 201 ? -7.275 -38.962 -6.551 1.00 65.44 201 LEU A CA 1
ATOM 1539 C C . LEU A 1 201 ? -6.448 -37.763 -7.047 1.00 65.44 201 LEU A C 1
ATOM 1541 O O . LEU A 1 201 ? -5.219 -37.827 -7.054 1.00 65.44 201 LEU A O 1
ATOM 1545 N N . PHE A 1 202 ? -7.103 -36.654 -7.412 1.00 65.88 202 PHE A N 1
ATOM 1546 C CA . PHE A 1 202 ? -6.415 -35.424 -7.817 1.00 65.88 202 PHE A CA 1
ATOM 1547 C C . PHE A 1 202 ? -5.586 -34.829 -6.675 1.00 65.88 202 PHE A C 1
ATOM 1549 O O . PHE A 1 202 ? -4.466 -34.385 -6.911 1.00 65.88 202 PHE A O 1
ATOM 1556 N N . MET A 1 203 ? -6.087 -34.891 -5.438 1.00 66.56 203 MET A N 1
ATOM 1557 C CA . MET A 1 203 ? -5.355 -34.504 -4.227 1.00 66.56 203 MET A CA 1
ATOM 1558 C C . MET A 1 203 ? -4.088 -35.332 -4.027 1.00 66.56 203 MET A C 1
ATOM 1560 O O . MET A 1 203 ? -3.017 -34.775 -3.809 1.00 66.56 203 MET A O 1
ATOM 1564 N N . VAL A 1 204 ? -4.184 -36.657 -4.143 1.00 73.06 204 VAL A N 1
ATOM 1565 C CA . VAL A 1 204 ? -3.040 -37.558 -3.963 1.00 73.06 204 VAL A CA 1
ATOM 1566 C C . VAL A 1 204 ? -2.003 -37.331 -5.063 1.00 73.06 204 VAL A C 1
ATOM 1568 O O . VAL A 1 204 ? -0.821 -37.191 -4.760 1.00 73.06 204 VAL A O 1
ATOM 1571 N N . ILE A 1 205 ? -2.425 -37.189 -6.324 1.00 70.31 205 ILE A N 1
ATOM 1572 C CA . ILE A 1 205 ? -1.521 -36.872 -7.442 1.00 70.31 205 ILE A CA 1
ATOM 1573 C C . ILE A 1 205 ? -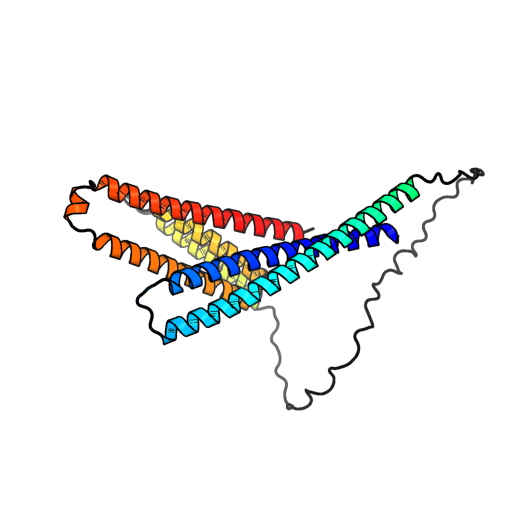0.865 -35.493 -7.249 1.00 70.31 205 ILE A C 1
ATOM 1575 O O . ILE A 1 205 ? 0.331 -35.341 -7.499 1.00 70.31 205 ILE A O 1
ATOM 1579 N N . TYR A 1 206 ? -1.608 -34.500 -6.753 1.00 74.38 206 TYR A N 1
ATOM 1580 C CA . TYR A 1 206 ? -1.103 -33.153 -6.478 1.00 74.38 206 TYR A CA 1
ATOM 1581 C C . TYR A 1 206 ? -0.105 -33.126 -5.310 1.00 74.38 206 TYR A C 1
ATOM 1583 O O . TYR A 1 206 ? 0.957 -32.514 -5.421 1.00 74.38 206 TYR A O 1
ATOM 1591 N N . I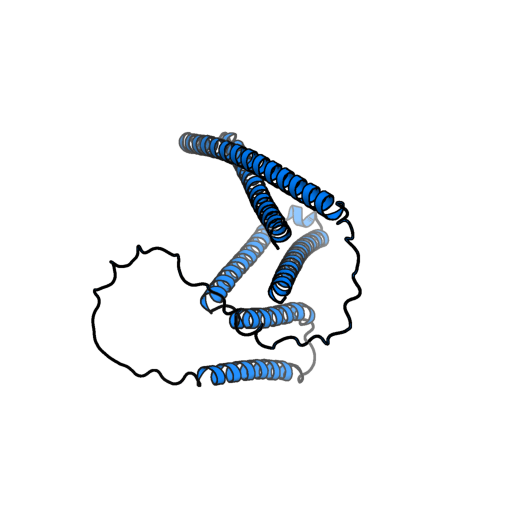LE A 1 207 ? -0.385 -33.841 -4.217 1.00 71.06 207 ILE A N 1
ATOM 1592 C CA . ILE A 1 207 ? 0.523 -33.969 -3.068 1.00 71.06 207 ILE A CA 1
ATOM 1593 C C . ILE A 1 207 ? 1.795 -34.720 -3.475 1.00 71.06 207 ILE A C 1
ATOM 1595 O O . ILE A 1 207 ? 2.884 -34.280 -3.108 1.00 71.06 207 ILE A O 1
ATOM 1599 N N . ILE A 1 208 ? 1.691 -35.784 -4.280 1.00 70.06 208 ILE A N 1
ATOM 1600 C CA . ILE A 1 208 ? 2.847 -36.514 -4.832 1.00 70.06 208 ILE A CA 1
ATOM 1601 C C . ILE A 1 208 ? 3.678 -35.599 -5.748 1.00 70.06 208 ILE A C 1
ATOM 1603 O O . ILE A 1 208 ? 4.899 -35.534 -5.617 1.00 70.06 208 ILE A O 1
ATOM 1607 N N . GLY A 1 209 ? 3.029 -34.822 -6.622 1.00 71.12 209 GLY A N 1
ATOM 1608 C CA . GLY A 1 209 ? 3.704 -33.848 -7.485 1.00 71.12 209 GLY A CA 1
ATOM 1609 C C . GLY A 1 209 ? 4.404 -32.728 -6.706 1.00 71.12 209 GLY A C 1
ATOM 1610 O O . GLY A 1 209 ? 5.499 -32.305 -7.074 1.00 71.12 209 GLY A O 1
ATOM 1611 N N . MET A 1 210 ? 3.816 -32.273 -5.595 1.00 61.88 210 MET A N 1
ATOM 1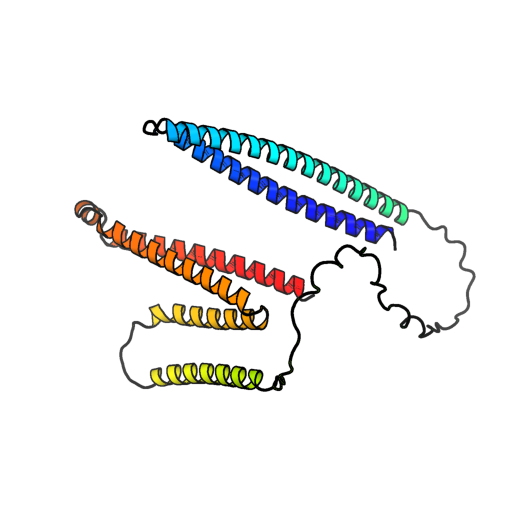612 C CA . MET A 1 210 ? 4.430 -31.268 -4.723 1.00 61.88 210 MET A CA 1
ATOM 1613 C C . MET A 1 210 ? 5.569 -31.830 -3.870 1.00 61.88 210 MET A C 1
ATOM 1615 O O . MET A 1 210 ? 6.573 -31.144 -3.696 1.00 61.88 210 MET A O 1
ATOM 1619 N N . SER A 1 211 ? 5.453 -33.059 -3.367 1.00 56.78 211 SER A N 1
ATOM 1620 C CA . SER A 1 211 ? 6.501 -33.703 -2.557 1.00 56.78 211 SER A CA 1
ATOM 1621 C C . SER A 1 211 ? 7.711 -34.147 -3.380 1.00 56.78 211 SER A C 1
ATOM 1623 O O . SER A 1 211 ? 8.817 -34.187 -2.849 1.00 56.78 211 SER A O 1
ATOM 1625 N N . ALA A 1 212 ? 7.549 -34.360 -4.689 1.00 60.03 212 ALA A N 1
ATOM 1626 C CA . ALA A 1 212 ? 8.674 -34.540 -5.607 1.00 60.03 212 ALA A CA 1
ATOM 1627 C C . ALA A 1 212 ? 9.512 -33.255 -5.812 1.00 60.03 212 ALA A C 1
ATOM 1629 O O . ALA A 1 212 ? 10.693 -33.351 -6.136 1.00 60.03 212 ALA A O 1
ATOM 1630 N N . ASN A 1 213 ? 8.929 -32.064 -5.604 1.00 55.00 213 ASN A N 1
ATOM 1631 C CA . ASN A 1 213 ? 9.570 -30.769 -5.889 1.00 55.00 213 ASN A CA 1
ATOM 1632 C C . ASN A 1 213 ? 9.877 -29.912 -4.651 1.00 55.00 213 ASN A C 1
ATOM 1634 O O . ASN A 1 213 ? 10.685 -28.987 -4.731 1.00 55.00 213 ASN A O 1
ATOM 1638 N N . ARG A 1 214 ? 9.236 -30.172 -3.511 1.00 53.16 214 ARG A N 1
ATOM 1639 C CA . ARG A 1 214 ? 9.445 -29.440 -2.258 1.00 53.16 214 ARG A CA 1
ATOM 1640 C C . ARG A 1 214 ? 9.733 -30.433 -1.146 1.00 53.16 214 ARG A C 1
ATOM 1642 O O . ARG A 1 214 ? 9.018 -31.417 -0.988 1.00 53.16 214 ARG A O 1
ATOM 1649 N N . GLY A 1 215 ? 10.792 -30.178 -0.380 1.00 69.00 215 GLY A N 1
ATOM 1650 C CA . GLY A 1 215 ? 11.205 -31.057 0.711 1.00 69.00 215 GLY A CA 1
ATOM 1651 C C . GLY A 1 215 ? 10.060 -31.357 1.687 1.00 69.00 215 GLY A C 1
ATOM 1652 O O . GLY A 1 215 ? 9.232 -30.491 1.980 1.00 69.00 215 GLY A O 1
ATOM 1653 N N . ALA A 1 216 ? 10.065 -32.579 2.229 1.00 52.09 216 ALA A N 1
ATOM 1654 C CA . ALA A 1 216 ? 9.064 -33.134 3.147 1.00 52.09 216 ALA A CA 1
ATOM 1655 C C . ALA A 1 216 ? 8.483 -32.170 4.213 1.00 52.09 216 ALA A C 1
ATOM 1657 O O . ALA A 1 216 ? 7.264 -32.184 4.394 1.00 52.09 216 ALA A O 1
ATOM 1658 N N . PRO A 1 217 ? 9.261 -31.303 4.900 1.00 57.03 217 PRO A N 1
ATOM 1659 C CA . PRO A 1 217 ? 8.699 -30.449 5.952 1.00 57.03 217 PRO A CA 1
ATOM 1660 C C . PRO A 1 217 ? 7.688 -29.405 5.450 1.00 57.03 217 PRO A C 1
ATOM 1662 O O . PRO A 1 217 ? 6.747 -29.081 6.167 1.00 57.03 217 PRO A O 1
ATOM 1665 N N . GLN A 1 218 ? 7.823 -28.906 4.218 1.00 57.59 218 GLN A N 1
ATOM 1666 C CA . GLN A 1 218 ? 6.898 -27.898 3.674 1.00 57.59 218 GLN A CA 1
ATOM 1667 C C . GLN A 1 218 ? 5.560 -28.511 3.252 1.00 57.59 218 GLN A C 1
ATOM 1669 O O . GLN A 1 218 ? 4.520 -27.861 3.329 1.00 57.59 218 GLN A O 1
ATOM 1674 N N . VAL A 1 219 ? 5.579 -29.777 2.830 1.00 62.06 219 VAL A N 1
ATOM 1675 C CA . VAL A 1 219 ? 4.366 -30.523 2.481 1.00 62.06 219 VAL A CA 1
ATOM 1676 C C . VAL A 1 219 ? 3.562 -30.841 3.739 1.00 62.06 219 VAL A C 1
ATOM 1678 O O . VAL A 1 219 ? 2.347 -30.672 3.737 1.00 62.06 219 VAL A O 1
ATOM 1681 N N . MET A 1 220 ? 4.232 -31.211 4.834 1.00 62.59 220 MET A N 1
ATOM 1682 C CA . MET A 1 220 ? 3.565 -31.499 6.107 1.00 62.59 220 MET A CA 1
ATOM 1683 C C . MET A 1 220 ? 2.886 -30.265 6.719 1.00 62.59 220 MET A C 1
ATOM 1685 O O . MET A 1 220 ? 1.780 -30.391 7.235 1.00 62.59 220 MET A O 1
ATOM 1689 N N . ASP A 1 221 ? 3.485 -29.075 6.607 1.00 65.00 221 ASP A N 1
ATOM 1690 C CA . ASP A 1 221 ? 2.858 -27.820 7.057 1.00 65.00 221 ASP A CA 1
ATOM 1691 C C . ASP A 1 221 ? 1.605 -27.472 6.232 1.00 65.00 221 ASP A C 1
ATOM 1693 O O . ASP A 1 221 ? 0.579 -27.058 6.772 1.00 65.00 221 ASP A O 1
ATOM 1697 N N . LEU A 1 222 ? 1.643 -27.711 4.916 1.00 59.00 222 LEU A N 1
ATOM 1698 C CA . LEU A 1 222 ? 0.489 -27.483 4.045 1.00 59.00 222 LEU A CA 1
ATOM 1699 C C . LEU A 1 222 ? -0.654 -28.470 4.331 1.00 59.00 222 LEU A C 1
ATOM 1701 O O . LEU A 1 222 ? -1.817 -28.072 4.368 1.00 59.00 222 LEU A O 1
ATOM 1705 N N . VAL A 1 223 ? -0.321 -29.744 4.562 1.00 67.81 223 VAL A N 1
ATOM 1706 C CA . VAL A 1 223 ? -1.287 -30.787 4.937 1.00 67.81 223 VAL A CA 1
ATOM 1707 C C . VAL A 1 223 ? -1.902 -30.485 6.304 1.00 67.81 223 VAL A C 1
ATOM 1709 O O . VAL A 1 223 ? -3.114 -30.599 6.452 1.00 67.81 223 VAL A O 1
ATOM 1712 N N . ALA A 1 224 ? -1.111 -30.027 7.278 1.00 64.62 224 ALA A N 1
ATOM 1713 C CA . ALA A 1 224 ? -1.614 -29.636 8.594 1.00 64.62 224 ALA A CA 1
ATOM 1714 C C . ALA A 1 224 ? -2.593 -28.452 8.513 1.00 64.62 224 ALA A C 1
ATOM 1716 O O . ALA A 1 224 ? -3.678 -28.505 9.089 1.00 64.62 224 ALA A O 1
ATOM 1717 N N . LYS A 1 225 ? -2.258 -27.413 7.735 1.00 68.25 225 LYS A N 1
ATOM 1718 C CA . LYS A 1 225 ? -3.153 -26.267 7.487 1.00 68.25 225 LYS A CA 1
ATOM 1719 C C . LYS A 1 225 ? -4.447 -26.679 6.793 1.00 68.25 225 LYS A C 1
ATOM 1721 O O . LYS A 1 225 ? -5.503 -26.119 7.076 1.00 68.25 225 LYS A O 1
ATOM 1726 N N . TRP A 1 226 ? -4.374 -27.655 5.895 1.00 71.06 226 TRP A N 1
ATOM 1727 C CA . TRP A 1 226 ? -5.546 -28.154 5.191 1.00 71.06 226 TRP A CA 1
ATOM 1728 C C . TRP A 1 226 ? -6.446 -29.023 6.081 1.00 71.06 226 TRP A C 1
ATOM 1730 O O . TRP A 1 226 ? -7.656 -28.821 6.084 1.00 71.06 226 TRP A O 1
ATOM 1740 N N . LEU A 1 227 ? -5.874 -29.913 6.899 1.00 68.75 227 LEU A N 1
ATOM 1741 C CA . LEU A 1 227 ? -6.631 -30.683 7.894 1.00 68.75 227 LEU A CA 1
ATOM 1742 C C . LEU A 1 227 ? -7.337 -29.765 8.898 1.00 68.75 227 LEU A C 1
ATOM 1744 O O . LEU A 1 227 ? -8.494 -30.002 9.229 1.00 68.75 227 LEU A O 1
ATOM 1748 N N . TRP A 1 228 ? -6.685 -28.672 9.304 1.00 78.38 228 TRP A N 1
ATOM 1749 C CA . TRP A 1 228 ? -7.300 -27.656 10.158 1.00 78.38 228 TRP A CA 1
ATOM 1750 C C . TRP A 1 228 ? -8.487 -26.951 9.481 1.00 78.38 228 TRP A C 1
ATOM 1752 O O . TRP A 1 228 ? -9.525 -26.737 10.102 1.00 78.38 228 TRP A O 1
ATOM 1762 N N . LEU A 1 229 ? -8.378 -26.632 8.185 1.00 59.09 229 LEU A N 1
ATOM 1763 C CA . LEU A 1 229 ? -9.496 -26.080 7.407 1.00 59.09 229 LEU A CA 1
ATOM 1764 C C . LEU A 1 229 ? -10.655 -27.073 7.261 1.00 59.09 229 LEU A C 1
ATOM 1766 O O . LEU A 1 229 ? -11.812 -26.657 7.223 1.00 59.09 229 LEU A O 1
ATOM 1770 N N . GLN A 1 230 ? -10.359 -28.368 7.188 1.00 70.94 230 GLN A N 1
ATOM 1771 C CA . GLN A 1 230 ? -11.385 -29.400 7.121 1.00 70.94 230 GLN A CA 1
ATOM 1772 C C . GLN A 1 230 ? -12.103 -29.573 8.462 1.00 70.94 230 GLN A C 1
ATOM 1774 O O . GLN A 1 230 ? -13.329 -29.600 8.489 1.00 70.94 230 GLN A O 1
ATOM 1779 N N . GLU A 1 231 ? -11.370 -29.567 9.574 1.00 66.31 231 GLU A N 1
ATOM 1780 C CA . GLU A 1 231 ? -11.954 -29.586 10.920 1.00 66.31 231 GLU A CA 1
ATOM 1781 C C . GLU A 1 231 ? -12.822 -28.340 11.180 1.00 66.31 231 GLU A C 1
ATOM 1783 O O . GLU A 1 231 ? -13.908 -28.436 11.751 1.00 66.31 231 GLU A O 1
ATOM 1788 N N . LEU A 1 232 ? -12.404 -27.175 10.670 1.00 58.00 232 LEU A N 1
ATOM 1789 C CA . LEU A 1 232 ? -13.208 -25.951 10.695 1.00 58.00 232 LEU A CA 1
ATOM 1790 C C . LEU A 1 232 ? -14.490 -26.086 9.857 1.00 58.00 232 LEU A C 1
ATOM 1792 O O . LEU A 1 232 ? -15.557 -25.659 10.296 1.00 58.00 232 LEU A O 1
ATOM 1796 N N . SER A 1 233 ? -14.401 -26.678 8.663 1.00 70.12 233 SER A N 1
ATOM 1797 C CA . SER A 1 233 ? -15.561 -26.935 7.803 1.00 70.12 233 SER A CA 1
ATOM 1798 C C . SER A 1 233 ? -16.566 -27.865 8.484 1.00 70.12 233 SER A C 1
ATOM 1800 O O . SER A 1 233 ? -17.760 -27.565 8.506 1.00 70.12 233 SER A O 1
ATOM 1802 N N . ASP A 1 234 ? -16.089 -28.950 9.091 1.00 68.25 234 ASP A N 1
ATOM 1803 C CA . ASP A 1 234 ? -16.929 -29.918 9.799 1.00 68.25 234 ASP A CA 1
ATOM 1804 C C . ASP A 1 234 ? -17.564 -29.292 11.053 1.00 68.25 234 ASP A C 1
ATOM 1806 O O . ASP A 1 234 ? -18.743 -29.517 11.342 1.00 68.25 234 ASP A O 1
ATOM 1810 N N . ALA A 1 235 ? -16.835 -28.429 11.768 1.00 62.88 235 ALA A N 1
ATOM 1811 C CA . ALA A 1 235 ? -17.371 -27.675 12.900 1.00 62.88 235 ALA A CA 1
ATOM 1812 C C . ALA A 1 235 ? -18.469 -26.680 12.479 1.00 62.88 235 ALA A C 1
ATOM 1814 O O . ALA A 1 235 ? -19.475 -26.531 13.180 1.00 62.88 235 ALA A O 1
ATOM 1815 N N . ILE A 1 236 ? -18.312 -26.016 11.327 1.00 60.28 236 ILE A N 1
ATOM 1816 C CA . ILE A 1 236 ? -19.323 -25.108 10.767 1.00 60.28 236 ILE A CA 1
ATOM 1817 C C . ILE A 1 236 ? -20.569 -25.887 10.340 1.00 60.28 236 ILE A C 1
ATOM 1819 O O . ILE A 1 236 ? -21.678 -25.466 10.673 1.00 60.28 236 ILE A O 1
ATOM 1823 N N . ASP A 1 237 ? -20.407 -27.027 9.668 1.00 62.53 237 ASP A N 1
ATOM 1824 C CA . ASP A 1 237 ? -21.532 -27.868 9.245 1.00 62.53 237 ASP A CA 1
ATOM 1825 C C . ASP A 1 237 ? -22.294 -28.422 10.461 1.00 62.53 237 ASP A C 1
ATOM 1827 O O . ASP A 1 237 ? -23.518 -28.314 10.548 1.00 62.53 237 ASP A O 1
ATOM 1831 N N . THR A 1 238 ? -21.572 -28.875 11.491 1.00 69.00 238 THR A N 1
ATOM 1832 C CA . THR A 1 238 ? -22.170 -29.336 12.755 1.00 69.00 238 THR A CA 1
ATOM 1833 C C . THR A 1 238 ? -22.919 -28.205 13.476 1.00 69.00 238 THR A C 1
ATOM 1835 O O . THR A 1 238 ? -24.027 -28.406 13.977 1.00 69.00 238 THR A O 1
ATOM 1838 N N . SER A 1 239 ? -22.360 -26.990 13.499 1.00 60.72 239 SER A N 1
ATOM 1839 C CA . SER A 1 239 ? -22.995 -25.800 14.089 1.00 60.72 239 SER A CA 1
ATOM 1840 C C . SER A 1 239 ? -24.254 -25.372 13.325 1.00 60.72 239 SER A C 1
ATOM 1842 O O . SER A 1 239 ? -25.268 -25.018 13.936 1.00 60.72 239 SER A O 1
ATOM 1844 N N . LEU A 1 240 ? -24.235 -25.451 11.992 1.00 60.22 240 LEU A N 1
ATOM 1845 C CA . LEU A 1 240 ? -25.401 -25.182 11.150 1.00 60.22 240 LEU A CA 1
ATOM 1846 C C . LEU A 1 240 ? -26.497 -26.232 11.369 1.00 60.22 240 LEU A C 1
ATOM 1848 O O . LEU A 1 240 ? -27.653 -25.861 11.577 1.00 60.22 240 LEU A O 1
ATOM 1852 N N . GLN A 1 241 ? -26.144 -27.517 11.428 1.00 70.31 241 GLN A N 1
ATOM 1853 C CA . GLN A 1 241 ? -27.091 -28.596 11.723 1.00 70.31 241 GLN A CA 1
ATOM 1854 C C . GLN A 1 241 ? -27.720 -28.450 13.118 1.00 70.31 241 GLN A C 1
ATOM 1856 O O . GLN A 1 241 ? -28.936 -28.600 13.267 1.00 70.31 241 GLN A O 1
ATOM 1861 N N . GLN A 1 242 ? -26.934 -28.068 14.131 1.00 68.06 242 GLN A N 1
ATOM 1862 C CA . GLN A 1 242 ? -27.451 -27.796 15.475 1.00 68.06 242 GLN A CA 1
ATOM 1863 C C . GLN A 1 242 ? -28.405 -26.596 15.494 1.00 68.06 242 GLN A C 1
ATOM 1865 O O . GLN A 1 242 ? -29.467 -26.670 16.109 1.00 68.06 242 GLN A O 1
ATOM 1870 N N . ARG A 1 243 ? -28.093 -25.504 14.788 1.00 60.84 243 ARG A N 1
ATOM 1871 C CA . ARG A 1 243 ? -28.955 -24.307 14.740 1.00 60.84 243 ARG A CA 1
ATOM 1872 C C . ARG A 1 243 ? -30.272 -24.548 13.999 1.00 60.84 243 ARG A C 1
ATOM 1874 O O . ARG A 1 243 ? -31.297 -23.997 14.396 1.00 60.84 243 ARG A O 1
ATOM 1881 N N . VAL A 1 244 ? -30.281 -25.415 12.986 1.00 56.97 244 VAL A N 1
ATOM 1882 C CA . VAL A 1 244 ? -31.511 -25.823 12.281 1.00 56.97 244 VAL A CA 1
ATOM 1883 C C . VAL A 1 244 ? -32.433 -26.667 13.181 1.00 56.97 244 VAL A C 1
ATOM 1885 O O . VAL A 1 244 ? -33.661 -26.603 13.047 1.00 56.97 244 VAL A O 1
ATOM 1888 N N . ALA A 1 245 ? -31.884 -27.388 14.165 1.00 54.16 245 ALA A N 1
ATOM 1889 C CA . ALA A 1 245 ? -32.670 -28.165 15.126 1.00 54.16 245 ALA A CA 1
ATOM 1890 C C . ALA A 1 245 ? -33.493 -27.296 16.105 1.00 54.16 245 ALA A C 1
ATOM 1892 O O . ALA A 1 245 ? -34.533 -27.752 16.582 1.00 54.16 245 ALA A O 1
ATOM 1893 N N . PHE A 1 246 ? -33.092 -26.040 16.347 1.00 48.44 246 PHE A N 1
ATOM 1894 C CA . PHE A 1 246 ? -33.744 -25.121 17.298 1.00 48.44 246 PHE A CA 1
ATOM 1895 C C . PHE A 1 246 ? -34.861 -24.247 16.708 1.00 48.44 246 PHE A C 1
ATOM 1897 O O . PHE A 1 246 ? -35.457 -23.445 17.429 1.00 48.44 246 PHE A O 1
ATOM 1904 N N . LEU A 1 247 ? -35.195 -24.393 15.424 1.00 49.38 247 LEU A N 1
ATOM 1905 C CA . LEU A 1 247 ? -36.334 -23.679 14.842 1.00 49.38 247 LEU A CA 1
ATOM 1906 C C . LEU A 1 247 ? -37.651 -24.133 15.507 1.00 49.38 247 LEU A C 1
ATOM 1908 O O . LEU A 1 247 ? -37.981 -25.323 15.437 1.00 49.38 247 LEU A O 1
ATOM 1912 N N . PRO A 1 248 ? -38.430 -23.216 16.127 1.00 59.69 248 PRO A N 1
ATOM 1913 C CA . PRO A 1 248 ? -39.694 -23.554 16.772 1.00 59.69 248 PRO A CA 1
ATOM 1914 C C . PRO A 1 248 ? -40.623 -24.277 15.794 1.00 59.69 248 PRO A C 1
ATOM 1916 O O . PRO A 1 248 ? -40.742 -23.872 14.635 1.00 59.69 248 PRO A O 1
ATOM 1919 N N . ALA A 1 249 ? -41.335 -25.308 16.260 1.00 60.12 249 ALA A N 1
ATOM 1920 C CA . ALA A 1 249 ? -42.241 -26.123 15.436 1.00 60.12 249 ALA A CA 1
ATOM 1921 C C . ALA A 1 249 ? -43.278 -25.297 14.640 1.00 60.12 249 ALA A C 1
ATOM 1923 O O . ALA A 1 249 ? -43.779 -25.746 13.613 1.00 60.12 249 ALA A O 1
ATOM 1924 N N . VAL A 1 250 ? -43.559 -24.070 15.088 1.00 51.41 250 VAL A N 1
ATOM 1925 C CA . VAL A 1 250 ? -44.432 -23.090 14.429 1.00 51.41 250 VAL A CA 1
ATOM 1926 C C . VAL A 1 250 ? -43.834 -22.556 13.119 1.00 51.41 250 VAL A C 1
ATOM 1928 O O . VAL A 1 250 ? -44.551 -22.462 12.127 1.00 51.41 250 VAL A O 1
ATOM 1931 N N . VAL A 1 251 ? -42.526 -22.280 13.063 1.00 56.69 251 VAL A N 1
ATOM 1932 C CA . VAL A 1 251 ? -41.855 -21.778 11.846 1.00 56.69 251 VAL A CA 1
ATOM 1933 C C . VAL A 1 251 ? -41.727 -22.890 10.803 1.00 56.69 251 VAL A C 1
ATOM 1935 O O . VAL A 1 251 ? -41.979 -22.664 9.622 1.00 56.69 251 VAL A O 1
ATOM 1938 N N . ARG A 1 252 ? -41.455 -24.123 11.254 1.00 55.66 252 ARG A N 1
ATOM 1939 C CA . ARG A 1 252 ? -41.386 -25.326 10.404 1.00 55.66 252 ARG A CA 1
ATOM 1940 C C . ARG A 1 252 ? -42.738 -25.701 9.773 1.00 55.66 252 ARG A C 1
ATOM 1942 O O . ARG A 1 252 ? -42.774 -26.410 8.776 1.00 55.66 252 ARG A O 1
ATOM 1949 N N . ARG A 1 253 ? -43.852 -25.235 10.349 1.00 60.06 253 ARG A N 1
ATOM 1950 C CA . ARG A 1 253 ? -45.210 -25.449 9.819 1.00 60.06 253 ARG A CA 1
ATOM 1951 C C . ARG A 1 253 ? -45.652 -24.347 8.852 1.00 60.06 253 ARG A C 1
ATOM 1953 O O . ARG A 1 253 ? -46.511 -24.601 8.017 1.00 60.06 253 ARG A O 1
ATOM 1960 N N . PHE A 1 254 ? -45.072 -23.150 8.968 1.00 56.00 254 PHE A N 1
ATOM 1961 C CA . PHE A 1 254 ? -45.383 -21.991 8.124 1.00 56.00 254 PHE A CA 1
ATOM 1962 C C . PHE A 1 254 ? -44.517 -21.921 6.861 1.00 56.00 254 PHE A C 1
ATOM 1964 O O . PHE A 1 254 ? -45.013 -21.576 5.793 1.00 56.00 254 PHE A O 1
ATOM 1971 N N . MET A 1 255 ? -43.238 -22.286 6.962 1.00 52.03 255 MET A N 1
ATOM 1972 C CA . MET A 1 255 ? -42.385 -22.534 5.803 1.00 52.03 255 MET A CA 1
ATOM 1973 C C . MET A 1 255 ? -42.484 -24.022 5.480 1.00 52.03 255 MET A C 1
ATOM 1975 O O . MET A 1 255 ? -41.870 -24.834 6.165 1.00 52.03 255 MET A O 1
ATOM 1979 N N . GLY A 1 256 ? -43.308 -24.398 4.498 1.00 68.00 256 GLY A N 1
ATOM 1980 C CA . GLY A 1 256 ? -43.454 -25.800 4.089 1.00 68.00 256 GLY A CA 1
ATOM 1981 C C . GLY A 1 256 ? -42.090 -26.477 3.890 1.00 68.00 256 GLY A C 1
ATOM 1982 O O . GLY A 1 256 ? -41.146 -25.827 3.442 1.00 68.00 256 GLY A O 1
ATOM 1983 N N . SER A 1 257 ? -41.981 -27.766 4.231 1.00 60.22 257 SER A N 1
ATOM 1984 C CA . SER A 1 257 ? -40.716 -28.530 4.251 1.00 60.22 257 SER A CA 1
ATOM 1985 C C . SER A 1 257 ? -39.868 -28.361 2.984 1.00 60.22 257 SER A C 1
ATOM 1987 O O . SER A 1 257 ? -38.650 -28.231 3.071 1.00 60.22 257 SER A O 1
ATOM 1989 N N . ALA A 1 258 ? -40.517 -28.227 1.826 1.00 57.22 258 ALA A N 1
ATOM 1990 C CA . ALA A 1 258 ? -39.866 -27.982 0.542 1.00 57.22 258 ALA A CA 1
ATOM 1991 C C . ALA A 1 258 ? -39.056 -26.668 0.482 1.00 57.22 258 ALA A C 1
ATOM 1993 O O . ALA A 1 258 ? -38.028 -26.608 -0.188 1.00 57.22 258 ALA A O 1
ATOM 1994 N N . LEU A 1 259 ? -39.478 -25.610 1.183 1.00 62.75 259 LEU A N 1
ATOM 1995 C CA . LEU A 1 259 ? -38.791 -24.313 1.170 1.00 62.75 259 LEU A CA 1
ATOM 1996 C C . LEU A 1 259 ? -37.519 -24.330 2.035 1.00 62.75 259 LEU A C 1
ATOM 1998 O O . LEU A 1 259 ? -36.518 -23.699 1.696 1.00 62.75 259 LEU A O 1
ATOM 2002 N N . VAL A 1 260 ? -37.546 -25.079 3.142 1.00 65.31 260 VAL A N 1
ATOM 2003 C CA . VAL A 1 260 ? -36.393 -25.248 4.043 1.00 65.31 260 VAL A CA 1
ATOM 2004 C C . VAL A 1 260 ? -35.338 -26.148 3.393 1.00 65.31 260 VAL A C 1
ATOM 2006 O O . VAL A 1 260 ? -34.152 -25.830 3.421 1.00 65.31 260 VAL A O 1
ATOM 2009 N N . GLU A 1 261 ? -35.763 -27.218 2.722 1.00 66.31 261 GLU A N 1
ATOM 2010 C CA . GLU A 1 261 ? -34.857 -28.082 1.955 1.00 66.31 261 GLU A CA 1
ATOM 2011 C C . GLU A 1 261 ? -34.251 -27.337 0.754 1.00 66.31 261 GLU A C 1
ATOM 2013 O O . GLU A 1 261 ? -33.049 -27.431 0.507 1.00 66.31 261 GLU A O 1
ATOM 2018 N N . SER A 1 262 ? -35.040 -26.505 0.063 1.00 65.19 262 SER A N 1
ATOM 2019 C CA . SER A 1 262 ? -34.554 -25.675 -1.046 1.00 65.19 262 SER A CA 1
ATOM 2020 C C . SER A 1 262 ? -33.540 -24.613 -0.610 1.00 65.19 262 SER A C 1
ATOM 2022 O O . SER A 1 262 ? -32.600 -24.337 -1.356 1.00 65.19 262 SER A O 1
ATOM 2024 N N . THR A 1 263 ? -33.707 -24.006 0.567 1.00 65.19 263 THR A N 1
ATOM 2025 C CA . THR A 1 263 ? -32.785 -22.971 1.070 1.00 65.19 263 THR A CA 1
ATOM 2026 C C . THR A 1 263 ? -31.488 -23.571 1.607 1.00 65.19 263 THR A C 1
ATOM 2028 O O . THR A 1 263 ? -30.420 -23.019 1.345 1.00 65.19 263 THR A O 1
ATOM 2031 N N . ALA A 1 264 ? -31.548 -24.734 2.263 1.00 66.88 264 ALA A N 1
ATOM 2032 C CA . ALA A 1 264 ? -30.357 -25.488 2.651 1.00 66.88 264 ALA A CA 1
ATOM 2033 C C . ALA A 1 264 ? -29.565 -25.979 1.425 1.00 66.88 264 ALA A C 1
ATOM 2035 O O . ALA A 1 264 ? -28.344 -25.819 1.374 1.00 66.88 264 ALA A O 1
ATOM 2036 N N . ALA A 1 265 ? -30.254 -26.489 0.397 1.00 67.56 265 ALA A N 1
ATOM 2037 C CA . ALA A 1 265 ? -29.622 -26.865 -0.865 1.00 67.56 265 ALA A CA 1
ATOM 2038 C C . ALA A 1 265 ? -28.969 -25.653 -1.549 1.00 67.56 265 ALA A C 1
ATOM 2040 O O . ALA A 1 265 ? -27.812 -25.729 -1.952 1.00 67.56 265 ALA A O 1
ATOM 2041 N N . ALA A 1 266 ? -29.657 -24.509 -1.621 1.00 70.44 266 ALA A N 1
ATOM 2042 C CA . ALA A 1 266 ? -29.106 -23.289 -2.213 1.00 70.44 266 ALA A CA 1
ATOM 2043 C C . ALA A 1 266 ? -27.865 -22.770 -1.465 1.00 70.44 266 ALA A C 1
ATOM 2045 O O . ALA A 1 266 ? -26.897 -22.355 -2.103 1.00 70.44 266 ALA A O 1
ATOM 2046 N N . ALA A 1 267 ? -27.858 -22.834 -0.130 1.00 69.44 267 ALA A N 1
ATOM 2047 C CA . ALA A 1 267 ? -26.696 -22.467 0.677 1.00 69.44 267 ALA A CA 1
ATOM 2048 C C . ALA A 1 267 ? -25.513 -23.421 0.442 1.00 69.44 267 ALA A C 1
ATOM 2050 O O . ALA A 1 267 ? -24.384 -22.966 0.263 1.00 69.44 267 ALA A O 1
ATOM 2051 N N . SER A 1 268 ? -25.773 -24.729 0.363 1.00 75.94 268 SER A N 1
ATOM 2052 C CA . SER A 1 268 ? -24.757 -25.736 0.036 1.00 75.94 268 SER A CA 1
ATOM 2053 C C . SER A 1 268 ? -24.160 -25.512 -1.361 1.00 75.94 268 SER A C 1
ATOM 2055 O O . SER A 1 268 ? -22.937 -25.462 -1.507 1.00 75.94 268 SER A O 1
ATOM 2057 N N . PHE A 1 269 ? -25.000 -25.251 -2.370 1.00 73.19 269 PHE A N 1
ATOM 2058 C CA . PHE A 1 269 ? -24.539 -24.897 -3.713 1.00 73.19 269 PHE A CA 1
ATOM 2059 C C . PHE A 1 269 ? -23.705 -23.615 -3.711 1.00 73.19 269 PHE A C 1
ATOM 2061 O O . PHE A 1 269 ? -22.648 -23.585 -4.335 1.00 73.19 269 PHE A O 1
ATOM 2068 N N . ALA A 1 270 ? -24.124 -22.571 -2.991 1.00 75.81 270 ALA A N 1
ATOM 2069 C CA . ALA A 1 270 ? -23.375 -21.320 -2.909 1.00 75.81 270 ALA A CA 1
ATOM 2070 C C . ALA A 1 270 ? -21.975 -21.526 -2.308 1.00 75.81 270 ALA A C 1
ATOM 2072 O O . ALA A 1 270 ? -20.996 -21.018 -2.855 1.00 75.81 270 ALA A O 1
ATOM 2073 N N . VAL A 1 271 ? -21.861 -22.324 -1.240 1.00 77.69 271 VAL A N 1
ATOM 2074 C CA . VAL A 1 271 ? -20.562 -22.691 -0.659 1.00 77.69 271 VAL A CA 1
ATOM 2075 C C . VAL A 1 271 ? -19.716 -23.445 -1.686 1.00 77.69 271 VAL A C 1
ATOM 2077 O O . VAL A 1 271 ? -18.567 -23.072 -1.906 1.00 77.69 271 VAL A O 1
ATOM 2080 N N . HIS A 1 272 ? -20.281 -24.429 -2.391 1.00 78.75 272 HIS A N 1
ATOM 2081 C CA . HIS A 1 272 ? -19.560 -25.173 -3.429 1.00 78.75 272 HIS A CA 1
ATOM 2082 C C . HIS A 1 272 ? -19.096 -24.294 -4.599 1.00 78.75 272 HIS A C 1
ATOM 2084 O O . HIS A 1 272 ? -17.959 -24.440 -5.045 1.00 78.75 272 HIS A O 1
ATOM 2090 N N . PHE A 1 273 ? -19.909 -23.341 -5.062 1.00 77.00 273 PHE A N 1
ATOM 2091 C CA . PHE A 1 273 ? -19.513 -22.393 -6.109 1.00 77.00 273 PHE A CA 1
ATOM 2092 C C . PHE A 1 273 ? -18.372 -21.477 -5.661 1.00 77.00 273 PHE A C 1
ATOM 2094 O O . PHE A 1 273 ? -17.452 -21.222 -6.440 1.00 77.00 273 PHE A O 1
ATOM 2101 N N . VAL A 1 274 ? -18.391 -21.015 -4.408 1.00 80.50 274 VAL A N 1
ATOM 2102 C CA . VAL A 1 274 ? -17.298 -20.212 -3.845 1.00 80.50 274 VAL A CA 1
ATOM 2103 C C . VAL A 1 274 ? -16.022 -21.048 -3.736 1.00 80.50 274 VAL A C 1
ATOM 2105 O O . VAL A 1 274 ? -14.965 -20.594 -4.171 1.00 80.50 274 VAL A O 1
ATOM 2108 N N . THR A 1 275 ? -16.103 -22.288 -3.245 1.00 81.12 275 THR A N 1
ATOM 2109 C CA . THR A 1 275 ? -14.941 -23.186 -3.150 1.00 81.12 275 THR A CA 1
ATOM 2110 C C . THR A 1 275 ? -14.360 -23.514 -4.529 1.00 81.12 275 THR A C 1
ATOM 2112 O O . THR A 1 275 ? -13.144 -23.452 -4.703 1.00 81.12 275 THR A O 1
ATOM 2115 N N . LEU A 1 276 ? -15.203 -23.787 -5.531 1.00 82.12 276 LEU A N 1
ATOM 2116 C CA . LEU A 1 276 ? -14.780 -23.993 -6.922 1.00 82.12 276 LEU A CA 1
ATOM 2117 C C . LEU A 1 276 ? -14.135 -22.736 -7.516 1.00 82.12 276 LEU A C 1
ATOM 2119 O O . LEU A 1 276 ? -13.094 -22.834 -8.161 1.00 82.12 276 LEU A O 1
ATOM 2123 N N . GLY A 1 277 ? -14.702 -21.553 -7.268 1.00 84.12 277 GLY A N 1
ATOM 2124 C CA . GLY A 1 277 ? -14.135 -20.283 -7.729 1.00 84.12 277 GLY A CA 1
ATOM 2125 C C . GLY A 1 277 ? -12.753 -20.004 -7.133 1.00 84.12 277 GLY A C 1
ATOM 2126 O O . GLY A 1 277 ? -11.826 -19.632 -7.859 1.00 84.12 277 GLY A O 1
ATOM 2127 N N . VAL A 1 278 ? -12.587 -20.249 -5.830 1.00 83.56 278 VAL A N 1
ATOM 2128 C CA . VAL A 1 278 ? -11.290 -20.147 -5.140 1.00 83.56 278 VAL A CA 1
ATOM 2129 C C . VAL A 1 278 ? -10.303 -21.180 -5.687 1.00 83.56 278 VAL A C 1
ATOM 2131 O O . VAL A 1 278 ? -9.148 -20.856 -5.947 1.00 83.56 278 VAL A O 1
ATOM 2134 N N . PHE A 1 279 ? -10.747 -22.411 -5.938 1.00 83.44 279 PHE A N 1
ATOM 2135 C CA . PHE A 1 279 ? -9.886 -23.449 -6.499 1.00 83.44 279 PHE A CA 1
ATOM 2136 C C . PHE A 1 279 ? -9.391 -23.095 -7.908 1.00 83.44 279 PHE A C 1
ATOM 2138 O O . PHE A 1 279 ? -8.196 -23.191 -8.178 1.00 83.44 279 PHE A O 1
ATOM 2145 N N . VAL A 1 280 ? -10.278 -22.629 -8.793 1.00 84.69 280 VAL A N 1
ATOM 2146 C CA . VAL A 1 280 ? -9.920 -22.224 -10.163 1.00 84.69 280 VAL A CA 1
ATOM 2147 C C . VAL A 1 280 ? -8.950 -21.043 -10.157 1.00 84.69 280 VAL A C 1
ATOM 2149 O O . VAL A 1 280 ? -7.984 -21.045 -10.917 1.00 84.69 280 VAL A O 1
ATOM 2152 N N . THR A 1 281 ? -9.156 -20.056 -9.281 1.00 80.94 281 THR A N 1
ATOM 2153 C CA . THR A 1 281 ? -8.243 -18.905 -9.173 1.00 80.94 281 THR A CA 1
ATOM 2154 C C . THR A 1 281 ? -6.874 -19.302 -8.632 1.00 80.94 281 THR A C 1
ATOM 2156 O O . THR A 1 281 ? -5.859 -18.879 -9.183 1.00 80.94 281 THR A O 1
ATOM 2159 N N . VAL A 1 282 ? -6.812 -20.166 -7.615 1.00 83.12 282 VAL A N 1
ATOM 2160 C CA . VAL A 1 282 ? -5.538 -20.699 -7.111 1.00 83.12 282 VAL A CA 1
ATOM 2161 C C . VAL A 1 282 ? -4.831 -21.528 -8.187 1.00 83.12 282 VAL A C 1
ATOM 2163 O O . VAL A 1 282 ? -3.632 -21.351 -8.396 1.00 83.12 282 VAL A O 1
ATOM 2166 N N . ALA A 1 283 ? -5.558 -22.382 -8.911 1.00 79.62 283 ALA A N 1
ATOM 2167 C CA . ALA A 1 283 ? -5.003 -23.187 -9.995 1.00 79.62 283 ALA A CA 1
ATOM 2168 C C . ALA A 1 283 ? -4.442 -22.319 -11.135 1.00 79.62 283 ALA A C 1
ATOM 2170 O O . ALA A 1 283 ? -3.335 -22.581 -11.600 1.00 79.62 283 ALA A O 1
ATOM 2171 N N . ASP A 1 284 ? -5.151 -21.261 -11.546 1.00 84.50 284 ASP A N 1
ATOM 2172 C CA . ASP A 1 284 ? -4.679 -20.306 -12.560 1.00 84.50 284 ASP A CA 1
ATOM 2173 C C . ASP A 1 284 ? -3.407 -19.576 -12.102 1.00 84.50 284 ASP A C 1
ATOM 2175 O O . ASP A 1 284 ? -2.427 -19.505 -12.845 1.00 84.50 284 ASP A O 1
ATOM 2179 N N . VAL A 1 285 ? -3.363 -19.103 -10.851 1.00 82.25 285 VAL A N 1
ATOM 2180 C CA . VAL A 1 285 ? -2.166 -18.455 -10.287 1.00 82.25 285 VAL A CA 1
ATOM 2181 C C . VAL A 1 285 ? -0.978 -19.416 -10.270 1.00 82.25 285 VAL A C 1
ATOM 2183 O O . VAL A 1 285 ? 0.110 -19.055 -10.721 1.00 82.25 285 VAL A O 1
ATOM 2186 N N . VAL A 1 286 ? -1.175 -20.652 -9.807 1.00 85.81 286 VAL A N 1
ATOM 2187 C CA . VAL A 1 286 ? -0.123 -21.679 -9.785 1.00 85.81 286 VAL A CA 1
ATOM 2188 C C . VAL A 1 286 ? 0.362 -21.996 -11.198 1.00 85.81 286 VAL A C 1
ATOM 2190 O O . VAL A 1 286 ? 1.570 -22.083 -11.419 1.00 85.81 286 VAL A O 1
ATOM 2193 N N . LEU A 1 287 ? -0.549 -22.114 -12.168 1.00 83.06 287 LEU A N 1
ATOM 2194 C CA . LEU A 1 287 ? -0.203 -22.392 -13.558 1.00 83.06 287 LEU A CA 1
ATOM 2195 C C . LEU A 1 287 ? 0.613 -21.243 -14.169 1.00 83.06 287 LEU A C 1
ATOM 2197 O O . LEU A 1 287 ? 1.627 -21.491 -14.816 1.00 83.06 287 LEU A O 1
ATOM 2201 N N . ARG A 1 288 ? 0.232 -19.985 -13.916 1.00 85.31 288 ARG A N 1
ATOM 2202 C CA . ARG A 1 288 ? 0.981 -18.804 -14.381 1.00 85.31 288 ARG A CA 1
ATOM 2203 C C . ARG A 1 288 ? 2.374 -18.725 -13.768 1.00 85.31 288 ARG A C 1
ATOM 2205 O O . ARG A 1 288 ? 3.331 -18.447 -14.486 1.00 85.31 288 ARG A O 1
ATOM 2212 N N . VAL A 1 289 ? 2.503 -19.005 -12.472 1.00 82.94 289 VAL A N 1
ATOM 2213 C CA . VAL A 1 289 ? 3.806 -19.063 -11.791 1.00 82.94 289 VAL A CA 1
ATOM 2214 C C . VAL A 1 289 ? 4.666 -20.187 -12.372 1.00 82.94 289 VAL A C 1
ATOM 2216 O O . VAL A 1 289 ? 5.850 -19.982 -12.628 1.00 82.94 289 VAL A O 1
ATOM 2219 N N . PHE A 1 290 ? 4.075 -21.353 -12.636 1.00 85.62 290 PHE A N 1
ATOM 2220 C CA . PHE A 1 290 ? 4.772 -22.480 -13.251 1.00 85.62 290 PHE A CA 1
ATOM 2221 C C . PHE A 1 290 ? 5.290 -22.147 -14.657 1.00 85.62 290 PHE A C 1
ATOM 2223 O O . PHE A 1 290 ? 6.454 -22.409 -14.951 1.00 85.62 290 PHE A O 1
ATOM 2230 N N . TRP A 1 291 ? 4.468 -21.529 -15.511 1.00 83.81 291 TRP A N 1
ATOM 2231 C CA . TRP A 1 291 ? 4.892 -21.100 -16.849 1.00 83.81 291 TRP A CA 1
ATOM 2232 C C . TRP A 1 291 ? 5.957 -20.004 -16.806 1.00 83.81 291 TRP A C 1
ATOM 2234 O O . TRP A 1 291 ? 6.924 -20.077 -17.557 1.00 83.81 291 TRP A O 1
ATOM 2244 N N . ALA A 1 292 ? 5.834 -19.036 -15.894 1.00 77.69 292 ALA A N 1
ATOM 2245 C CA . ALA A 1 292 ? 6.844 -17.997 -15.703 1.00 77.69 292 ALA A CA 1
ATOM 2246 C C . ALA A 1 292 ? 8.195 -18.565 -15.236 1.00 77.69 292 ALA A C 1
ATOM 2248 O O . ALA A 1 292 ? 9.242 -18.029 -15.586 1.00 77.69 292 ALA A O 1
ATOM 2249 N N . TRP A 1 293 ? 8.179 -19.653 -14.461 1.00 79.56 293 TRP A N 1
ATOM 2250 C CA . TRP A 1 293 ? 9.393 -20.326 -14.004 1.00 79.56 293 TRP A CA 1
ATOM 2251 C C . TRP A 1 293 ? 10.026 -21.219 -15.076 1.00 79.56 293 TRP A C 1
ATOM 2253 O O . TRP A 1 293 ? 11.242 -21.402 -15.077 1.00 79.56 293 TRP A O 1
ATOM 2263 N N . ARG A 1 294 ? 9.219 -21.783 -15.983 1.00 73.38 294 ARG A N 1
ATOM 2264 C CA . ARG A 1 294 ? 9.700 -22.760 -16.963 1.00 73.38 294 ARG A CA 1
ATOM 2265 C C . ARG A 1 294 ? 10.493 -22.144 -18.119 1.00 73.38 294 ARG A C 1
ATOM 2267 O O . ARG A 1 294 ? 11.348 -22.859 -18.627 1.00 73.38 294 ARG A O 1
ATOM 2274 N N . GLY A 1 295 ? 10.265 -20.869 -18.460 1.00 56.34 295 GLY A N 1
ATOM 2275 C CA . GLY A 1 295 ? 11.001 -20.169 -19.525 1.00 56.34 295 GLY A CA 1
ATOM 2276 C C . GLY A 1 295 ? 10.727 -20.739 -20.909 1.00 56.34 295 GLY A C 1
ATOM 2277 O O . GLY A 1 295 ? 11.337 -21.770 -21.260 1.00 56.34 295 GLY A O 1
#

Sequence (295 aa):
MSADVTLAGTKAELAATKAELAENEAKLAATKAELGAVGAQLQEPDLSVGDRQELKEQQTHLRTTVRQLRTSVEGLREEEHQLRELARGLRNKLIVAAASPTSPTSPTRRKSTACWWPASWLESVTPLWH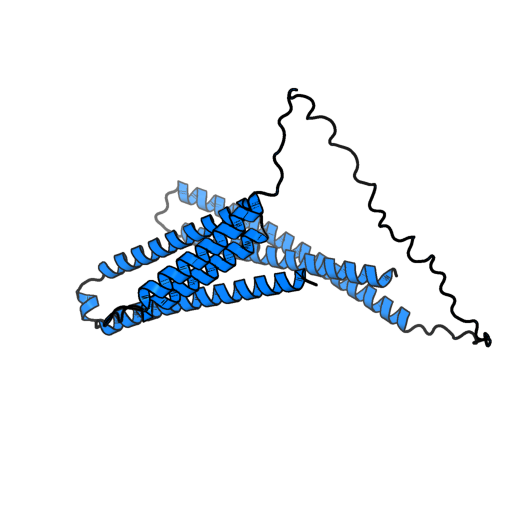VRRGDDQSSRQQQQHSVPSSSSPPAQHLSTWHNAAVVLLVFITFVVGKQCSKEEAGCSWWLAGAERGASLLFMVIYIIGMSANRGAPQVMDLVAKWLWLQELSDAIDTSLQQRVAFLPAVVRRFMGSALVESTAAAASFAVHFVTLGVFVTVADVVLRVFWAWRG

Secondary structure (DSSP, 8-state):
-HHHHHHHHHHHHHHHHHHHHHHHHHHHHHHHHHHHHHHHHTT-TT--HHHHHHHHHHHHHHHHHHHHHHHHHHHHHHHHHHHHHHHHHHHHHHHHHHHS------------------GGGSSS--------------SS----------PPPPTTHHHHHHHHHHHHHHHHHHHHHHHTSSS-S--TTGGGTHHHHHHHHHHHHHHHHHHTTS-HHHHHHHHHHHHHHHHHHHHHHHHHHHHHHTS-HHHHHHS-HHHHHHHHHHHHHHHHHHHHHHHHHHHHHHHHHHHHHH-

Foldseek 3Di:
DPLVVVLVVLVVVLVVLVVVLVVLVVVLVVLVVVLVVLVVVLPDPPDDPVVNVVSVVVNVVSVVVNVVSVVVSVVSVVVSVVSVVVSVVSVVVVVVVVPPDPPPPDPPDDDDDDDPDPPPPPPPPDDPPDDDDDDDDPDPDDDDDDDDDDDDDDPPPPVVVVVVVVVVVVVVVVVVVVVVPDDDDDDPPCVVPVVVVVVVVVVVVVLVVVCVPDPPVVSVVVVVVVVVVVVVVVVVVVVVVVVVVPDPVVVCVVCDPVNVVVVVVVVVVVVVVVVVVVVVVVVVVVVVVVVVVVD

Radius of gyration: 33.48 Å; chains: 1; bounding box: 84×71×84 Å